Protein 1VRM (pdb70)

Radius of gyration: 19.12 Å; Cα contacts (8 Å, |Δi|>4): 656; chains: 1; bounding box: 41×58×49 Å

Organism: Thermotoga maritima (strain ATCC 43589 / DSM 3109 / JCM 10099 / NBRC 100826 / MSB8) (NCBI:txid243274)

Nearest PDB structures (foldseek):
  1vrm-assembly1_A  TM=1.003E+00  e=4.865E-61  Thermotoga maritima MSB8
  7esb-assembly1_A  TM=8.965E-01  e=9.942E-26  Listeria monocytogenes 10403S
  7f2u-assembly2_B  TM=9.070E-01  e=4.851E-25  Listeria monocytogenes 10403S
  5mgy-assembly3_G  TM=8.633E-01  e=1.753E-19  Stutzerimonas stutzeri ATCC 14405 = CCUG 16156
  5mgy-assembly5_C  TM=8.318E-01  e=5.042E-19  Stutzerimonas stutzeri ATCC 14405 = CCUG 16156

CATH classification: 3.10.520.10 (+1 more: 1.10.3980.10)

Foldseek 3Di:
DWDWDWDDALNFIKIFIKDDPQDPVVVLVVVLVVLSVLRQQQACDHPNHPLVVDLVDEPDFAFDDPVVQVLLVVQLVLCVVLVNLRFQQCVLLCVCCPVRHDPVNHDDDDQVVLVLCLQQGDSVQWDDDPPTGIGPSSTGGHCSLQSVQVSQQVSLVSSCVSPVQMWDWMDTQQKIFTNAADVNDFWDKHFCQQLPDRDGPAIFTDRGFIKDKDFQNRAWDDDPRDIFGDLARSVRSGHQAFFGMKMWTFRTSSLNSSVRSSLSVCNVPVVVSQVVVVCGTFMWTQTVVGDIDGHPVVVVRRDD

Structure (mmCIF, N/CA/C/O backbone):
data_1VRM
#
_entry.id   1VRM
#
_cell.length_a   57.742
_cell.length_b   76.946
_cell.length_c   86.587
_cell.angle_alpha   90.00
_cell.angle_beta   90.00
_cell.angle_gamma   90.00
#
_symmetry.space_group_name_H-M   'P 21 21 21'
#
loop_
_entity.id
_entity.type
_entity.pdbx_description
1 polymer 'hypothetical protein TM1553'
2 non-polymer 'UNKNOWN LIGAND'
3 non-polymer (4R)-2-METHYLPENTANE-2,4-DIOL
4 non-polymer (4S)-2-METHYL-2,4-PENTANEDIOL
5 water water
#
loop_
_atom_site.group_PDB
_atom_site.id
_atom_site.type_symbol
_atom_site.label_atom_id
_atom_site.label_alt_id
_atom_site.label_comp_id
_atom_site.label_asym_id
_atom_site.label_entity_id
_atom_site.label_seq_id
_atom_site.pdbx_PDB_ins_code
_atom_site.Cartn_x
_atom_site.Cartn_y
_atom_site.Cartn_z
_atom_site.occupancy
_atom_site.B_iso_or_equiv
_atom_site.auth_seq_id
_atom_site.auth_comp_id
_atom_site.auth_asym_id
_atom_site.auth_atom_id
_atom_site.pdbx_PDB_model_num
ATOM 1 N N . GLN A 1 17 ? 1.565 -1.920 -2.795 1.00 27.53 44 GLN A N 1
ATOM 2 C CA . GLN A 1 17 ? 0.406 -0.972 -2.833 1.00 29.48 44 GLN A CA 1
ATOM 3 C C . GLN A 1 17 ? 0.049 -0.225 -1.522 1.00 19.70 44 GLN A C 1
ATOM 4 O O . GLN A 1 17 ? 0.366 -0.609 -0.380 1.00 20.95 44 GLN A O 1
ATOM 10 N N . TYR A 1 18 ? -0.611 0.893 -1.744 1.00 13.82 45 TYR A N 1
ATOM 11 C CA . TYR A 1 18 ? -0.566 1.996 -0.819 1.00 8.65 45 TYR A CA 1
ATOM 12 C C . TYR A 1 18 ? -1.791 1.970 0.051 1.00 9.31 45 TYR A C 1
ATOM 13 O O . TYR A 1 18 ? -2.881 1.593 -0.423 1.00 10.97 45 TYR A O 1
ATOM 22 N N . TYR A 1 19 ? -1.570 2.200 1.337 1.00 5.38 46 TYR A N 1
ATOM 23 C CA . TYR A 1 19 ? -2.660 2.449 2.256 1.00 5.45 46 TYR A CA 1
ATOM 24 C C . TYR A 1 19 ? -2.827 3.937 2.431 1.00 7.41 46 TYR A C 1
ATOM 25 O O . TYR A 1 19 ? -1.828 4.667 2.571 1.00 7.00 46 TYR A O 1
ATOM 34 N N . GLU A 1 20 ? -4.080 4.377 2.518 1.00 5.64 47 GLU A N 1
ATOM 35 C CA . GLU A 1 20 ? -4.391 5.787 2.768 1.00 8.15 47 GLU A CA 1
ATOM 36 C C . GLU A 1 20 ? -5.205 5.985 4.053 1.00 6.76 47 GLU A C 1
ATOM 37 O O . GLU A 1 20 ? -6.149 5.234 4.329 1.00 6.61 47 GLU A O 1
ATOM 43 N N . LEU A 1 21 ? -4.777 6.941 4.873 1.00 6.90 48 LEU A N 1
ATOM 44 C CA . LEU A 1 21 ? -5.451 7.347 6.088 1.00 5.81 48 LEU A CA 1
ATOM 45 C C . LEU A 1 21 ? -5.719 8.856 5.943 1.00 8.94 48 LEU A C 1
ATOM 46 O O . LEU A 1 21 ? -4.752 9.624 5.760 1.00 8.53 48 LEU A O 1
ATOM 51 N N . ARG A 1 22 ? -6.991 9.272 5.999 1.00 7.90 49 ARG A N 1
ATOM 52 C CA . ARG A 1 22 ? -7.372 10.694 5.982 1.00 7.73 49 ARG A CA 1
ATOM 53 C C . ARG A 1 22 ? -8.008 11.083 7.268 1.00 10.86 49 ARG A C 1
ATOM 54 O O . ARG A 1 22 ? -8.802 10.328 7.799 1.00 12.02 49 ARG A O 1
ATOM 62 N N . ASP A 1 23 ? -7.702 12.279 7.766 1.00 8.95 50 ASP A N 1
ATOM 63 C CA . ASP A 1 23 ? -8.275 12.769 9.029 1.00 9.36 50 ASP A CA 1
ATOM 64 C C . ASP A 1 23 ? -8.081 14.301 9.036 1.00 9.05 50 ASP A C 1
ATOM 65 O O . ASP A 1 23 ? -7.772 14.899 7.989 1.00 7.19 50 ASP A O 1
ATOM 70 N N . PHE A 1 24 ? -8.282 14.893 10.216 1.00 8.66 51 PHE A N 1
ATOM 71 C CA . PHE A 1 24 ? -8.193 16.315 10.417 1.00 7.97 51 PHE A CA 1
ATOM 72 C C . PHE A 1 24 ? -7.158 16.524 11.527 1.00 8.11 51 PHE A C 1
ATOM 73 O O . PHE A 1 24 ? -7.235 15.921 12.621 1.00 9.77 51 PHE A O 1
ATOM 81 N N . ALA A 1 25 ? -6.183 17.380 11.228 1.00 8.33 52 ALA A N 1
ATOM 82 C CA . ALA A 1 25 ? -5.170 17.754 12.196 1.00 8.09 52 ALA A CA 1
ATOM 83 C C . ALA A 1 25 ? -4.559 19.031 11.660 1.00 6.75 52 ALA A C 1
ATOM 84 O O . ALA A 1 25 ? -4.728 19.330 10.479 1.00 7.06 52 ALA A O 1
ATOM 86 N N . LEU A 1 26 ? -3.757 19.698 12.479 1.00 7.84 53 LEU A N 1
ATOM 87 C CA . LEU A 1 26 ? -2.960 20.853 12.070 1.00 7.26 53 LEU A CA 1
ATOM 88 C C . LEU A 1 26 ? -3.852 21.950 11.482 1.00 7.53 53 LEU A C 1
ATOM 89 O O . LEU A 1 26 ? -3.457 22.707 10.588 1.00 9.67 53 LEU A O 1
ATOM 94 N N . GLY A 1 27 ? -5.081 22.017 12.003 1.00 9.57 54 GLY A N 1
ATOM 95 C CA . GLY A 1 27 ? -6.080 22.938 11.541 1.00 11.23 54 GLY A CA 1
ATOM 96 C C . GLY A 1 27 ? -6.596 22.759 10.123 1.00 11.92 54 GL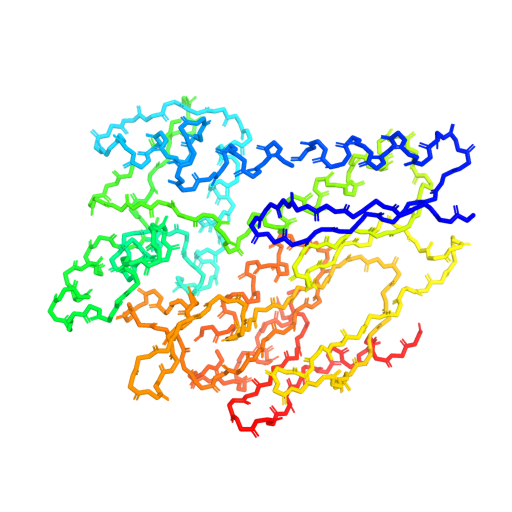Y A C 1
ATOM 97 O O . GLY A 1 27 ? -7.206 23.673 9.580 1.00 14.10 54 GLY A O 1
ATOM 98 N N . THR A 1 28 ? -6.419 21.572 9.564 1.00 7.82 55 THR A N 1
ATOM 99 C CA . THR A 1 28 ? -6.730 21.324 8.186 1.00 10.71 55 THR A CA 1
ATOM 100 C C . THR A 1 28 ? -7.076 19.846 8.021 1.00 11.31 55 THR A C 1
ATOM 101 O O . THR A 1 28 ? -7.329 19.137 9.011 1.00 11.13 55 THR A O 1
ATOM 105 N N . SER A 1 29 ? -7.160 19.409 6.773 1.00 8.32 56 SER A N 1
ATOM 106 C CA . SER A 1 29 ? -7.310 18.005 6.466 1.00 10.17 56 SER A CA 1
ATOM 107 C C . SER A 1 29 ? -5.913 17.459 6.170 1.00 8.37 56 SER A C 1
ATOM 108 O O . SER A 1 29 ? -5.064 18.173 5.618 1.00 10.09 56 SER A O 1
ATOM 111 N N . VAL A 1 30 ? -5.686 16.200 6.539 1.00 7.25 57 VAL A N 1
ATOM 112 C CA . VAL A 1 30 ? -4.427 15.501 6.320 1.00 8.15 57 VAL A CA 1
ATOM 113 C C . VAL A 1 30 ? -4.679 14.193 5.597 1.00 7.63 57 VAL A C 1
ATOM 114 O O . VAL A 1 30 ? -5.762 13.610 5.720 1.00 7.15 57 VAL A O 1
ATOM 118 N N . ARG A 1 31 ? -3.685 13.741 4.844 1.00 7.05 58 ARG A N 1
ATOM 119 C CA . ARG A 1 31 ? -3.749 12.511 4.087 1.00 5.41 58 ARG A CA 1
ATOM 120 C C . ARG A 1 31 ? -2.393 11.845 4.206 1.00 6.44 58 ARG A C 1
ATOM 121 O O . ARG A 1 31 ? -1.336 12.487 3.999 1.00 9.24 58 ARG A O 1
ATOM 129 N N . ILE A 1 32 ? -2.388 10.586 4.574 1.00 4.68 59 ILE A N 1
ATOM 130 C CA . ILE A 1 32 ? -1.158 9.873 4.796 1.00 3.34 59 ILE A CA 1
ATOM 131 C C . ILE A 1 32 ? -1.198 8.661 3.853 1.00 7.80 59 ILE A C 1
ATOM 132 O O . ILE A 1 32 ? -2.132 7.887 3.926 1.00 8.43 59 ILE A O 1
ATOM 137 N N . VAL A 1 33 ? -0.229 8.517 2.965 1.00 5.08 60 VAL A N 1
ATOM 138 C CA . VAL A 1 33 ? -0.265 7.470 1.934 1.00 4.89 60 VAL A CA 1
ATOM 139 C C . VAL A 1 33 ? 1.079 6.774 2.029 1.00 6.69 60 VAL A C 1
ATOM 140 O O . VAL A 1 33 ? 2.136 7.395 1.879 1.00 5.00 60 VAL A O 1
ATOM 144 N N . VAL A 1 34 ? 1.034 5.489 2.364 1.00 4.72 61 VAL A N 1
ATOM 145 C CA . VAL A 1 34 ? 2.237 4.753 2.744 1.00 4.52 61 VAL A CA 1
ATOM 146 C C . VAL A 1 34 ? 2.197 3.342 2.206 1.00 6.33 61 VAL A C 1
ATOM 147 O O . VAL A 1 34 ? 1.172 2.676 2.222 1.00 5.00 61 VAL A O 1
ATOM 154 N N . SER A 1 35 ? 3.373 2.897 1.751 1.00 5.68 62 SER A N 1
ATOM 155 C CA . SER A 1 35 ? 3.600 1.491 1.380 1.00 7.53 62 SER A CA 1
ATOM 156 C C . SER A 1 35 ? 4.823 0.978 2.110 1.00 8.58 62 SER A C 1
ATOM 157 O O . SER A 1 35 ? 5.824 1.660 2.183 1.00 7.19 62 SER A O 1
ATOM 160 N N . SER A 1 36 ? 4.731 -0.244 2.642 1.00 7.33 63 SER A N 1
ATOM 161 C CA . SER A 1 36 ? 5.859 -0.922 3.274 1.00 9.48 63 SER A CA 1
ATOM 162 C C . SER A 1 36 ? 5.637 -2.415 3.186 1.00 11.83 63 SER A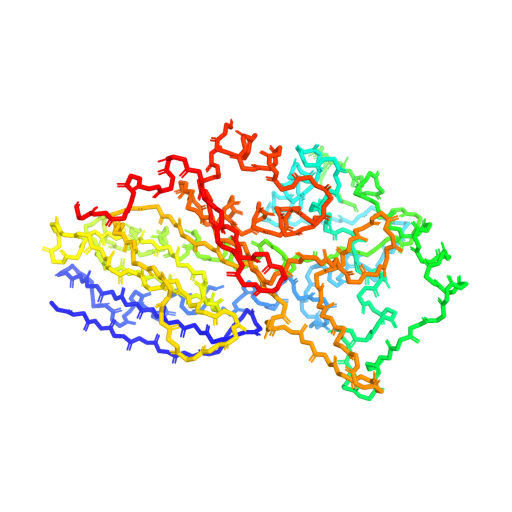 C 1
ATOM 163 O O . SER A 1 36 ? 4.521 -2.863 3.413 1.00 10.40 63 SER A O 1
ATOM 166 N N . GLN A 1 37 ? 6.701 -3.169 2.887 1.00 12.14 64 GLN A N 1
ATOM 167 C CA . GLN A 1 37 ? 6.671 -4.646 2.984 1.00 15.34 64 GLN A CA 1
ATOM 168 C C . GLN A 1 37 ? 7.231 -5.116 4.309 1.00 14.26 64 GLN A C 1
ATOM 169 O O . GLN A 1 37 ? 7.190 -6.314 4.597 1.00 18.48 64 GLN A O 1
ATOM 175 N N . LYS A 1 38 ? 7.741 -4.208 5.120 1.00 11.26 65 LYS A N 1
ATOM 176 C CA . LYS A 1 38 ? 8.366 -4.560 6.383 1.00 12.81 65 LYS A CA 1
ATOM 177 C C . LYS A 1 38 ? 7.437 -4.463 7.589 1.00 14.30 65 LYS A C 1
ATOM 178 O O . LYS A 1 38 ? 7.451 -5.331 8.479 1.00 12.75 65 LYS A O 1
ATOM 184 N N . ILE A 1 39 ? 6.665 -3.386 7.622 1.00 9.74 66 ILE A N 1
ATOM 185 C CA . ILE A 1 39 ? 5.754 -3.063 8.721 1.00 9.62 66 ILE A CA 1
ATOM 186 C C . ILE A 1 39 ? 4.393 -2.767 8.100 1.00 10.74 66 ILE A C 1
ATOM 187 O O . ILE A 1 39 ? 4.325 -2.126 7.075 1.00 10.78 66 ILE A O 1
ATOM 192 N N . ASN A 1 40 ? 3.309 -3.215 8.714 1.00 6.95 67 ASN A N 1
ATOM 193 C CA . ASN A 1 40 ? 1.998 -2.900 8.209 1.00 7.36 67 ASN A CA 1
ATOM 194 C C . ASN A 1 40 ? 1.874 -1.377 7.976 1.00 4.66 67 ASN A C 1
ATOM 195 O O . ASN A 1 40 ? 2.019 -0.580 8.900 1.00 6.04 67 ASN A O 1
ATOM 200 N N . PRO A 1 41 ? 1.560 -0.946 6.750 1.00 6.05 68 PRO A N 1
ATOM 201 C CA . PRO A 1 41 ? 1.393 0.485 6.537 1.00 5.91 68 PRO A CA 1
ATOM 202 C C . PRO A 1 41 ? 0.350 1.141 7.432 1.00 5.01 68 PRO A C 1
ATOM 203 O O . PRO A 1 41 ? 0.461 2.352 7.676 1.00 5.36 68 PRO A O 1
ATOM 210 N N . ARG A 1 42 ? -0.657 0.403 7.883 1.00 3.60 69 ARG A N 1
ATOM 211 C CA . ARG A 1 42 ? -1.662 1.004 8.791 1.00 3.00 69 ARG A CA 1
ATOM 212 C C . ARG A 1 42 ? -1.040 1.421 10.117 1.00 5.63 69 ARG A C 1
ATOM 213 O O . ARG A 1 42 ? -1.458 2.412 10.705 1.00 4.68 69 ARG A O 1
ATOM 221 N N . THR A 1 43 ? -0.046 0.673 10.567 1.00 3.15 70 THR A N 1
ATOM 222 C CA . THR A 1 43 ? 0.726 1.002 11.775 1.00 3.74 70 THR A CA 1
ATOM 223 C C . THR A 1 43 ? 1.555 2.288 11.562 1.00 4.77 70 THR A C 1
ATOM 224 O O . THR A 1 43 ? 1.528 3.206 12.370 1.00 6.58 70 THR A O 1
ATOM 228 N N . ILE A 1 44 ? 2.294 2.337 10.458 1.00 4.35 71 ILE A N 1
ATOM 229 C CA . ILE A 1 44 ? 3.061 3.552 10.140 1.00 6.89 71 ILE A CA 1
ATOM 230 C C . ILE A 1 44 ? 2.130 4.765 10.030 1.00 3.96 71 ILE A C 1
ATOM 231 O O . ILE A 1 44 ? 2.359 5.807 10.641 1.00 4.34 71 ILE A O 1
ATOM 236 N N . ALA A 1 45 ? 1.021 4.666 9.301 1.00 3.80 72 ALA A N 1
ATOM 237 C CA . ALA A 1 45 ? 0.079 5.764 9.185 1.00 3.30 72 ALA A CA 1
ATOM 238 C C . ALA A 1 45 ? -0.512 6.208 10.524 1.00 4.78 72 ALA A C 1
ATOM 239 O O . ALA A 1 45 ? -0.702 7.394 10.777 1.00 7.32 72 ALA A O 1
ATOM 241 N N . GLU A 1 46 ? -0.893 5.245 11.362 1.00 4.52 73 GLU A N 1
ATOM 242 C CA . GLU A 1 46 ? -1.437 5.563 12.692 1.00 5.71 73 GLU A CA 1
ATOM 243 C C . GLU A 1 46 ? -0.413 6.355 13.525 1.00 5.66 73 GLU A C 1
ATOM 244 O O . GLU A 1 46 ? -0.783 7.347 14.157 1.00 6.17 73 GLU A O 1
ATOM 250 N N . ALA A 1 47 ? 0.824 5.913 13.508 1.00 3.80 74 ALA A N 1
ATOM 251 C CA . ALA A 1 47 ? 1.933 6.604 14.214 1.00 3.46 74 ALA A CA 1
ATOM 252 C C . ALA A 1 47 ? 2.051 8.039 13.734 1.00 4.74 74 ALA A C 1
ATOM 253 O O . ALA A 1 47 ? 2.220 8.966 14.537 1.00 6.15 74 ALA A O 1
ATOM 255 N N . ILE A 1 48 ? 2.012 8.194 12.425 1.00 5.64 75 ILE A N 1
ATOM 256 C CA . ILE A 1 48 ? 2.128 9.521 11.812 1.00 4.78 75 ILE A CA 1
ATOM 257 C C . ILE A 1 48 ? 0.956 10.428 12.220 1.00 4.84 75 ILE A C 1
ATOM 258 O O . ILE A 1 48 ? 1.134 11.565 12.651 1.00 4.59 75 ILE A O 1
ATOM 263 N N . LEU A 1 49 ? -0.265 9.916 12.162 1.00 4.39 76 LEU A N 1
ATOM 264 C CA . LEU A 1 49 ? -1.423 10.698 12.557 1.00 4.70 76 LEU A CA 1
ATOM 265 C C . LEU A 1 49 ? -1.341 11.104 14.012 1.00 4.21 76 LEU A C 1
ATOM 266 O O . LEU A 1 49 ? -1.652 12.264 14.399 1.00 6.54 76 LEU A O 1
ATOM 271 N N . GLU A 1 50 ? -0.892 10.169 14.844 1.00 4.09 77 GLU A N 1
ATOM 272 C CA . GLU A 1 50 ? -0.750 10.514 16.286 1.00 6.14 77 GLU A CA 1
ATOM 273 C C . GLU A 1 50 ? 0.223 11.682 16.451 1.00 6.86 77 GLU A C 1
ATOM 274 O O . GLU A 1 50 ? -0.041 12.606 17.225 1.00 6.49 77 GLU A O 1
ATOM 280 N N . ASP A 1 51 ? 1.338 11.645 15.739 1.00 5.27 78 ASP A N 1
ATOM 281 C CA . ASP A 1 51 ? 2.321 12.761 15.857 1.00 5.40 78 ASP A CA 1
ATOM 282 C C . ASP A 1 51 ? 1.738 14.081 15.335 1.00 5.97 78 ASP A C 1
ATOM 283 O O . ASP A 1 51 ? 1.956 15.153 15.913 1.00 7.30 78 ASP A O 1
ATOM 296 N N . LYS A 1 53 ? -1.376 15.006 15.293 1.00 5.92 80 LYS A N 1
ATOM 297 C CA . LYS A 1 53 ? -2.301 15.485 16.318 1.00 6.11 80 LYS A CA 1
ATOM 298 C C . LYS A 1 53 ? -1.559 16.011 17.541 1.00 5.55 80 LYS A C 1
ATOM 299 O O . LYS A 1 53 ? -1.920 17.067 18.087 1.00 8.17 80 LYS A O 1
ATOM 307 N N . ARG A 1 54 ? -0.513 15.326 17.951 1.00 5.60 81 ARG A N 1
ATOM 308 C CA . ARG A 1 54 ? 0.296 15.757 19.079 1.00 7.43 81 ARG A CA 1
ATOM 309 C C . ARG A 1 54 ? 0.833 17.193 18.861 1.00 6.79 81 ARG A C 1
ATOM 310 O O . ARG A 1 54 ? 0.725 18.060 19.708 1.00 7.34 81 ARG A O 1
ATOM 318 N N . ILE A 1 55 ? 1.408 17.414 17.700 1.00 4.00 82 ILE A N 1
ATOM 319 C CA . ILE A 1 55 ? 1.967 18.719 17.299 1.00 5.70 82 ILE A CA 1
ATOM 320 C C . ILE A 1 55 ? 0.825 19.761 17.246 1.00 5.33 82 ILE A C 1
ATOM 321 O O . ILE A 1 55 ? 0.993 20.918 17.628 1.00 7.14 82 ILE A O 1
ATOM 326 N N . THR A 1 56 ? -0.350 19.349 16.760 1.00 4.26 83 THR A N 1
ATOM 327 C CA . THR A 1 56 ? -1.511 20.237 16.683 1.00 6.11 83 THR A CA 1
ATOM 328 C C . THR A 1 56 ? -1.813 20.879 18.046 1.00 7.47 83 THR A C 1
ATOM 329 O O . THR A 1 56 ? -2.049 22.090 18.129 1.00 9.79 83 THR A O 1
ATOM 333 N N . TYR A 1 57 ? -1.816 20.042 19.082 1.00 5.43 84 TYR A N 1
ATOM 334 C CA . TYR A 1 57 ? -2.191 20.519 20.417 1.00 8.59 84 TYR A CA 1
ATOM 335 C C . TYR A 1 57 ? -1.024 21.183 21.133 1.00 8.42 84 TYR A C 1
ATOM 336 O O . TYR A 1 57 ? -1.203 22.203 21.835 1.00 9.93 84 TYR A O 1
ATOM 345 N N . LYS A 1 58 ? 0.179 20.652 20.934 1.00 5.55 85 LYS A N 1
ATOM 346 C CA . LYS A 1 58 ? 1.334 21.157 21.650 1.00 5.25 85 LYS A CA 1
ATOM 347 C C . LYS A 1 58 ? 1.704 22.567 21.247 1.00 6.21 85 LYS A C 1
ATOM 348 O O . LYS A 1 58 ? 2.198 23.352 22.084 1.00 7.84 85 LYS A O 1
ATOM 354 N N . PHE A 1 59 ? 1.514 22.862 19.963 1.00 4.79 86 PHE A N 1
ATOM 355 C CA . PHE A 1 59 ? 1.911 24.160 19.414 1.00 4.53 86 PHE A CA 1
ATOM 356 C C . PHE A 1 59 ? 0.712 25.050 19.075 1.00 6.41 86 PHE A C 1
ATOM 357 O O . PHE A 1 59 ? 0.874 26.057 18.415 1.00 9.90 86 PHE A O 1
ATOM 365 N N . SER A 1 60 ? -0.467 24.720 19.587 1.00 8.99 87 SER A N 1
ATOM 366 C CA . SER A 1 60 ? -1.690 25.443 19.350 1.00 8.48 87 SER A CA 1
ATOM 367 C C . SER A 1 60 ? -1.682 26.830 19.973 1.00 7.50 87 SER A C 1
ATOM 368 O O . SER A 1 60 ? -1.081 27.044 21.027 1.00 8.96 87 SER A O 1
ATOM 371 N N . PHE A 1 61 ? -2.354 27.780 19.331 1.00 9.40 88 PHE A N 1
ATOM 372 C CA . PHE A 1 61 ? -2.468 29.107 19.935 1.00 8.10 88 PHE A CA 1
ATOM 373 C C . PHE A 1 61 ? -3.463 29.060 21.078 1.00 10.43 88 PHE A C 1
ATOM 374 O O . PHE A 1 61 ? -3.393 29.892 21.973 1.00 11.96 88 PHE A O 1
ATOM 382 N N . THR A 1 62 ? -4.402 28.089 21.044 1.00 8.76 89 THR A N 1
ATOM 383 C CA . THR A 1 62 ? -5.540 28.103 21.976 1.00 12.19 89 THR A CA 1
ATOM 384 C C . THR A 1 62 ? -5.691 26.930 22.927 1.00 12.35 89 THR A C 1
ATOM 385 O O . THR A 1 62 ? -6.304 27.076 23.994 1.00 12.22 89 THR A O 1
ATOM 389 N N . ASP A 1 63 ? -5.150 25.778 22.566 1.00 10.56 90 ASP A N 1
ATOM 390 C CA . ASP A 1 63 ? -5.368 24.572 23.382 1.00 8.60 90 ASP A CA 1
ATOM 391 C C . ASP A 1 63 ? -4.683 24.718 24.731 1.00 11.52 90 ASP A C 1
ATOM 392 O O . ASP A 1 63 ? -3.544 25.123 24.820 1.00 11.56 90 ASP A O 1
ATOM 397 N N . GLU A 1 64 ? -5.377 24.324 25.790 1.00 14.47 91 GLU A N 1
ATOM 398 C CA . GLU A 1 64 ? -4.821 24.469 27.135 1.00 18.46 91 GLU A CA 1
ATOM 399 C C . GLU A 1 64 ? -3.560 23.641 27.331 1.00 14.87 91 GLU A C 1
ATOM 400 O O . GLU A 1 64 ? -2.764 23.957 28.203 1.00 21.87 91 GLU A O 1
ATOM 406 N N . ARG A 1 65 ? -3.356 22.609 26.515 1.00 17.25 92 ARG A N 1
ATOM 407 C CA . ARG A 1 65 ? -2.168 21.748 26.617 1.00 19.10 92 ARG A CA 1
ATOM 408 C C . ARG A 1 65 ? -0.957 22.331 25.878 1.00 17.18 92 ARG A C 1
ATOM 409 O O . ARG A 1 65 ? 0.102 21.710 25.811 1.00 17.94 92 ARG A O 1
ATOM 417 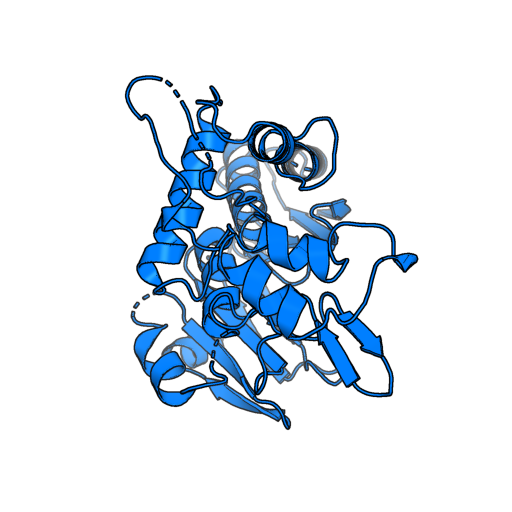N N . SER A 1 66 ? -1.135 23.467 25.240 1.00 11.28 93 SER A N 1
ATOM 418 C CA . SER A 1 66 ? -0.118 23.987 24.369 1.00 9.26 93 SER A CA 1
ATOM 419 C C . SER A 1 66 ? 1.038 24.674 25.115 1.00 8.03 93 SER A C 1
ATOM 420 O O . SER A 1 66 ? 0.835 25.502 25.996 1.00 7.98 93 SER A O 1
ATOM 423 N N . VAL A 1 67 ? 2.247 24.397 24.675 1.00 5.76 94 VAL A N 1
ATOM 424 C CA . VAL A 1 67 ? 3.446 25.093 25.208 1.00 6.19 94 VAL A CA 1
ATOM 425 C C . VAL A 1 67 ? 3.536 26.530 24.619 1.00 7.18 94 VAL A C 1
ATOM 426 O O . VAL A 1 67 ? 4.118 27.429 25.247 1.00 8.37 94 VAL A O 1
ATOM 433 N N . VAL A 1 68 ? 3.085 26.712 23.386 1.00 7.14 95 VAL A N 1
ATOM 434 C CA . VAL A 1 68 ? 2.978 28.043 22.802 1.00 6.00 95 VAL A CA 1
ATOM 435 C C . VAL A 1 68 ? 2.032 28.897 23.654 1.00 5.22 95 VAL A C 1
ATOM 436 O O . VAL A 1 68 ? 2.365 30.035 23.972 1.00 8.30 95 VAL A O 1
ATOM 440 N N . LYS A 1 69 ? 0.848 28.368 23.983 1.00 6.96 96 LYS A N 1
ATOM 441 C CA . LYS A 1 69 ? -0.102 29.095 24.817 1.00 8.28 96 LYS A CA 1
ATOM 442 C C . LYS A 1 69 ? 0.556 29.362 26.163 1.00 7.56 96 LYS A C 1
ATOM 443 O O . LYS A 1 69 ? 0.425 30.488 26.702 1.00 8.16 96 LYS A O 1
ATOM 449 N N . LYS A 1 70 ? 1.277 28.391 26.708 1.00 8.18 97 LYS A N 1
ATOM 450 C CA . LYS A 1 70 ? 1.978 28.611 27.998 1.00 9.90 97 LYS A CA 1
ATOM 451 C C . LYS A 1 70 ? 2.924 29.795 27.916 1.00 7.26 97 LYS A C 1
ATOM 452 O O . LYS A 1 70 ? 2.880 30.682 28.757 1.00 8.93 97 LYS A O 1
ATOM 458 N N . ILE A 1 71 ? 3.739 29.871 26.870 1.00 7.01 98 ILE A N 1
ATOM 459 C CA . ILE A 1 71 ? 4.635 30.998 26.725 1.00 5.13 98 ILE A CA 1
ATOM 460 C C . ILE A 1 71 ? 3.824 32.300 26.551 1.00 5.10 98 ILE A C 1
ATOM 461 O O . ILE A 1 71 ? 4.045 33.315 27.266 1.00 6.49 98 ILE A O 1
ATOM 466 N N . ASN A 1 72 ? 2.828 32.276 25.670 1.00 5.15 99 ASN A N 1
ATOM 467 C CA . ASN A 1 72 ? 1.989 33.475 25.386 1.00 4.97 99 ASN A CA 1
ATOM 468 C C . ASN A 1 72 ? 1.262 34.019 26.598 1.00 6.19 99 ASN A C 1
ATOM 469 O O . ASN A 1 72 ? 0.983 35.234 26.686 1.00 7.45 99 ASN A O 1
ATOM 474 N N . ASP A 1 73 ? 0.882 33.091 27.474 1.00 4.20 100 ASP A N 1
ATOM 475 C CA . ASP A 1 73 ? 0.136 33.428 28.675 1.00 6.20 100 ASP A CA 1
ATOM 476 C C . ASP A 1 73 ? 1.063 33.778 29.861 1.00 7.03 100 ASP A C 1
ATOM 477 O O . ASP A 1 73 ? 0.568 34.054 30.955 1.00 9.09 100 ASP A O 1
ATOM 482 N N . HIS A 1 74 ? 2.383 33.746 29.620 1.00 4.88 101 HIS A N 1
ATOM 483 C CA . HIS A 1 74 ? 3.353 34.085 30.629 1.00 7.24 101 HIS A CA 1
ATOM 484 C C . HIS A 1 74 ? 4.331 35.150 30.087 1.00 5.89 101 HIS A C 1
ATOM 485 O O . HIS A 1 74 ? 5.533 34.868 29.955 1.00 6.64 101 HIS A O 1
ATOM 492 N N . PRO A 1 75 ? 3.855 36.396 29.817 1.00 6.92 102 PRO A N 1
ATOM 493 C CA . PRO A 1 75 ? 4.736 37.460 29.333 1.00 6.67 102 PRO A CA 1
ATOM 494 C C . PRO A 1 75 ? 5.685 37.899 30.436 1.00 7.67 102 PRO A C 1
ATOM 495 O O . PRO A 1 75 ? 5.405 37.695 31.641 1.00 5.02 102 PRO A O 1
ATOM 499 N N . ASN A 1 76 ? 6.813 38.469 30.057 1.00 7.23 103 ASN A N 1
ATOM 500 C CA . ASN A 1 76 ? 7.746 39.066 31.015 1.00 6.98 103 ASN A CA 1
ATOM 501 C C . ASN A 1 76 ? 8.128 38.058 32.093 1.00 7.49 103 ASN A C 1
ATOM 502 O O . ASN A 1 76 ? 8.160 38.362 33.306 1.00 7.19 103 ASN A O 1
ATOM 507 N N . GLU A 1 77 ? 8.447 36.845 31.622 1.00 6.71 104 GLU A N 1
ATOM 508 C CA . GLU A 1 77 ? 8.864 35.747 32.494 1.00 6.30 104 GLU A CA 1
ATOM 509 C C . GLU A 1 77 ? 9.725 34.809 31.668 1.00 7.79 104 GLU A C 1
ATOM 510 O O . GLU A 1 77 ? 9.453 34.578 30.492 1.00 8.12 104 GLU A O 1
ATOM 516 N N . TRP A 1 78 ? 10.808 34.324 32.269 1.00 6.80 105 TRP A N 1
ATOM 517 C CA . TRP A 1 78 ? 11.646 33.319 31.594 1.00 6.28 105 TRP A CA 1
ATOM 518 C C . TRP A 1 78 ? 11.000 31.960 31.774 1.00 7.35 105 TRP A C 1
ATOM 519 O O . TRP A 1 78 ? 10.880 31.437 32.902 1.00 10.00 105 TRP A O 1
ATOM 530 N N . VAL A 1 79 ? 10.523 31.415 30.664 1.00 7.23 106 VAL A N 1
ATOM 531 C CA . VAL A 1 79 ? 9.734 30.195 30.685 1.00 6.90 106 VAL A CA 1
ATOM 532 C C . VAL A 1 79 ? 10.561 28.981 30.240 1.00 8.19 106 VAL A C 1
ATOM 533 O O . VAL A 1 79 ? 11.083 28.963 29.143 1.00 6.77 106 VAL A O 1
ATOM 537 N N . GLU A 1 80 ? 10.672 27.987 31.119 1.00 9.64 107 GLU A N 1
ATOM 538 C CA . GLU A 1 80 ? 11.382 26.754 30.789 1.00 9.73 107 GLU A CA 1
ATOM 539 C C . GLU A 1 80 ? 10.558 25.965 29.801 1.00 8.82 107 GLU A C 1
ATOM 540 O O . GLU A 1 80 ? 9.341 25.790 29.952 1.00 11.40 107 GLU A O 1
ATOM 546 N N . VAL A 1 81 ? 11.231 25.540 28.747 1.00 8.74 108 VAL A N 1
ATOM 547 C CA . VAL A 1 81 ? 10.604 24.684 27.747 1.00 9.93 108 VAL A CA 1
ATOM 548 C C . VAL A 1 81 ? 11.476 23.475 27.411 1.00 10.63 108 VAL A C 1
ATOM 549 O O . VAL A 1 81 ? 12.680 23.424 27.721 1.00 11.06 108 VAL A O 1
ATOM 553 N N . ASP A 1 82 ? 10.845 22.507 26.762 1.00 9.63 109 ASP A N 1
ATOM 554 C CA . ASP A 1 82 ? 11.490 21.297 26.309 1.00 10.04 109 ASP A CA 1
ATOM 555 C C . ASP A 1 82 ? 12.289 21.566 25.015 1.00 8.27 109 ASP A C 1
ATOM 556 O O . ASP A 1 82 ? 12.092 22.578 24.330 1.00 9.16 109 ASP A O 1
ATOM 561 N N . GLU A 1 83 ? 13.164 20.623 24.646 1.00 9.45 110 GLU A N 1
ATOM 562 C CA . GLU A 1 83 ? 14.061 20.763 23.504 1.00 9.08 110 GLU A CA 1
ATOM 563 C C . GLU A 1 83 ? 13.326 20.893 22.201 1.00 9.69 110 GLU A C 1
ATOM 564 O O . GLU A 1 83 ? 13.728 21.652 21.348 1.00 9.03 110 GLU A O 1
ATOM 567 N N . GLU A 1 84 ? 12.253 20.138 22.031 1.00 7.89 111 GLU A N 1
ATOM 568 C CA . GLU A 1 84 ? 11.480 20.228 20.780 1.00 7.58 111 GLU A CA 1
ATOM 569 C C . GLU A 1 84 ? 10.943 21.646 20.566 1.00 7.17 111 GLU A C 1
ATOM 570 O O . GLU A 1 84 ? 11.052 22.257 19.485 1.00 8.65 111 GLU A O 1
ATOM 576 N N . THR A 1 85 ? 10.313 22.135 21.599 1.00 7.18 112 THR A N 1
ATOM 577 C CA . THR A 1 85 ? 9.719 23.453 21.540 1.00 5.93 112 THR A CA 1
ATOM 578 C C . THR A 1 85 ? 10.819 24.508 21.293 1.00 5.58 112 THR A C 1
ATOM 579 O O . THR A 1 85 ? 10.680 25.423 20.450 1.00 7.85 112 THR A O 1
ATOM 583 N N . TYR A 1 86 ? 11.899 24.380 22.045 1.00 6.27 113 TYR A N 1
ATOM 584 C CA . TYR A 1 86 ? 13.000 25.343 21.930 1.00 8.27 113 TYR A CA 1
ATOM 585 C C . TYR A 1 86 ? 13.541 25.407 20.505 1.00 7.31 113 TYR A C 1
ATOM 586 O O . TYR A 1 86 ? 13.683 26.490 19.899 1.00 7.76 113 TYR A O 1
ATOM 595 N N . SER A 1 87 ? 13.767 24.229 19.936 1.00 8.46 114 SER A N 1
ATOM 596 C CA . SER A 1 87 ? 14.344 24.136 18.615 1.00 7.83 114 SER A CA 1
ATOM 597 C C . SER A 1 87 ? 13.366 24.683 17.556 1.00 5.89 114 SER A C 1
ATOM 598 O O . SER A 1 87 ? 13.764 25.398 16.635 1.00 8.41 114 SER A O 1
ATOM 605 N N . LEU A 1 88 ? 12.078 24.402 17.698 1.00 5.81 115 LEU A N 1
ATOM 606 C CA . LEU A 1 88 ? 11.114 24.916 16.707 1.00 7.30 115 LEU A CA 1
ATOM 607 C C . LEU A 1 88 ? 10.964 26.430 16.751 1.00 7.17 115 LEU A C 1
ATOM 608 O O . LEU A 1 88 ? 10.932 27.099 15.734 1.00 6.86 115 LEU A O 1
ATOM 613 N N . ILE A 1 89 ? 10.860 26.961 17.949 1.00 5.75 116 ILE A N 1
ATOM 614 C CA . ILE A 1 89 ? 10.802 28.424 18.076 1.00 7.30 116 ILE A CA 1
ATOM 615 C C . ILE A 1 89 ? 12.062 29.085 17.548 1.00 8.16 116 ILE A C 1
ATOM 616 O O . ILE A 1 89 ? 11.973 30.039 16.769 1.00 7.39 116 ILE A O 1
ATOM 621 N N . LYS A 1 90 ? 13.228 28.534 17.888 1.00 7.39 117 LYS A N 1
ATOM 622 C CA . LYS A 1 90 ? 14.508 29.050 17.325 1.00 10.23 117 LYS A CA 1
ATOM 623 C C . LYS A 1 90 ? 14.495 29.029 15.805 1.00 8.73 117 LYS A C 1
ATOM 624 O O . LYS A 1 90 ? 14.877 30.003 15.152 1.00 9.53 117 LYS A O 1
ATOM 635 N N . ALA A 1 91 ? 14.025 27.924 15.240 1.00 8.28 118 ALA A N 1
ATOM 636 C CA . ALA A 1 91 ? 13.961 27.801 13.781 1.00 9.22 118 ALA A CA 1
ATOM 637 C C . ALA A 1 91 ? 13.015 28.836 13.161 1.00 7.43 118 ALA A C 1
ATOM 638 O O . ALA A 1 91 ? 13.317 29.450 12.158 1.00 8.91 118 ALA A O 1
ATOM 640 N N . ALA A 1 92 ? 11.864 29.046 13.791 1.00 6.43 119 ALA A N 1
ATOM 641 C CA . ALA A 1 92 ? 10.903 29.999 13.284 1.00 7.16 119 ALA A CA 1
ATOM 642 C C . ALA A 1 92 ? 11.505 31.400 13.331 1.00 8.42 119 ALA A C 1
ATOM 643 O O . ALA A 1 92 ? 11.391 32.182 12.396 1.00 7.90 119 ALA A O 1
ATOM 645 N N . CYS A 1 93 ? 12.166 31.712 14.432 1.00 7.47 120 CYS A N 1
ATOM 646 C CA . CYS A 1 93 ? 12.849 33.013 14.506 1.00 10.28 120 CYS A CA 1
ATOM 647 C C . CYS A 1 93 ? 14.000 33.107 13.480 1.00 9.96 120 CYS A C 1
ATOM 648 O O . CYS A 1 93 ? 14.205 34.161 12.919 1.00 10.86 120 CYS A O 1
ATOM 651 N N . ALA A 1 94 ? 14.682 32.005 13.184 1.00 9.28 121 ALA A N 1
ATOM 652 C CA . ALA A 1 94 ? 15.735 32.023 12.165 1.00 9.63 121 ALA A CA 1
ATOM 653 C C . ALA A 1 94 ? 15.168 32.266 10.766 1.00 10.45 121 ALA A C 1
ATOM 654 O O . ALA A 1 94 ? 15.781 32.999 9.971 1.00 10.23 121 ALA A O 1
ATOM 656 N N . PHE A 1 95 ? 13.978 31.750 10.485 1.00 6.60 122 PHE A N 1
ATOM 657 C CA . PHE A 1 95 ? 13.313 32.114 9.215 1.00 8.35 122 PHE A CA 1
ATOM 658 C C . PHE A 1 95 ? 12.879 33.570 9.162 1.00 8.60 122 PHE A C 1
ATOM 659 O O . PHE A 1 95 ? 12.869 34.174 8.105 1.00 9.02 122 PHE A O 1
ATOM 667 N N . ALA A 1 96 ? 12.440 34.114 10.296 1.00 7.50 123 ALA A N 1
ATOM 668 C CA . ALA A 1 96 ? 12.066 35.517 10.372 1.00 6.17 123 ALA A CA 1
ATOM 669 C C . ALA A 1 96 ? 13.296 36.395 10.064 1.00 8.04 123 ALA A C 1
ATOM 670 O O . ALA A 1 96 ? 13.223 37.313 9.254 1.00 10.14 123 ALA A O 1
ATOM 672 N N . GLU A 1 97 ? 14.448 36.023 10.626 1.00 8.47 124 GLU A N 1
ATOM 673 C CA . GLU A 1 97 ? 15.668 36.766 10.341 1.00 12.36 124 GLU A CA 1
ATOM 674 C C . GLU A 1 97 ? 16.062 36.648 8.860 1.00 11.70 124 GLU A C 1
ATOM 675 O O . GLU A 1 97 ? 16.422 37.637 8.215 1.00 13.67 124 GLU A O 1
ATOM 681 N N . LEU A 1 98 ? 15.955 35.453 8.307 1.00 10.34 125 LEU A N 1
ATOM 682 C CA . LEU A 1 98 ? 16.335 35.221 6.931 1.00 12.32 125 LEU A CA 1
ATOM 683 C C . LEU A 1 98 ? 15.490 36.046 5.975 1.00 15.36 125 LEU A C 1
ATOM 684 O O . LEU A 1 98 ? 15.958 36.470 4.906 1.00 17.19 125 LEU A O 1
ATOM 689 N N . THR A 1 99 ? 14.212 36.241 6.323 1.00 12.31 126 THR A N 1
ATOM 690 C CA . THR A 1 99 ? 13.274 36.945 5.444 1.00 11.78 126 THR A CA 1
ATOM 691 C C . THR A 1 99 ? 12.977 38.412 5.859 1.00 10.93 126 THR A C 1
ATOM 692 O O . THR A 1 99 ? 11.987 39.005 5.405 1.00 12.66 126 THR A O 1
ATOM 696 N N . ASP A 1 100 ? 13.794 38.973 6.762 1.00 11.47 127 ASP A N 1
ATOM 697 C CA . ASP A 1 100 ? 13.608 40.295 7.298 1.00 16.69 127 ASP A CA 1
ATOM 698 C C . ASP A 1 100 ? 12.219 40.510 7.811 1.00 14.65 127 ASP A C 1
ATOM 699 O O . ASP A 1 100 ? 11.605 41.560 7.600 1.00 18.10 127 ASP A O 1
ATOM 704 N N . GLY A 1 101 ? 11.699 39.496 8.490 1.00 10.98 128 GLY A N 1
ATOM 705 C CA . GLY A 1 101 ? 10.388 39.582 9.114 1.00 10.82 128 GLY A CA 1
ATOM 706 C C . GLY A 1 101 ? 9.193 39.381 8.225 1.00 11.49 128 GLY A C 1
ATOM 707 O O . GLY A 1 101 ? 8.065 39.545 8.689 1.00 12.93 128 GLY A O 1
ATOM 708 N N . ALA A 1 102 ? 9.406 39.059 6.953 1.00 9.05 129 ALA A N 1
ATOM 709 C CA . ALA A 1 102 ? 8.258 38.745 6.073 1.00 9.90 129 ALA A CA 1
ATOM 710 C C . ALA A 1 102 ? 7.487 37.506 6.554 1.00 8.26 129 ALA A C 1
ATOM 711 O O . ALA A 1 102 ? 6.238 37.503 6.603 1.00 9.98 129 ALA A O 1
ATOM 713 N N . PHE A 1 103 ? 8.222 36.460 6.914 1.00 9.48 130 PHE A N 1
ATOM 714 C CA . PHE A 1 103 ? 7.702 35.415 7.812 1.00 7.60 130 PHE A CA 1
ATOM 715 C C . PHE A 1 103 ? 8.050 35.886 9.219 1.00 7.74 130 PHE A C 1
ATOM 716 O O . PHE A 1 103 ? 9.211 36.218 9.485 1.00 8.02 130 PHE A O 1
ATOM 724 N N . ASP A 1 104 ? 7.069 35.934 10.111 1.00 7.04 131 ASP A N 1
ATOM 725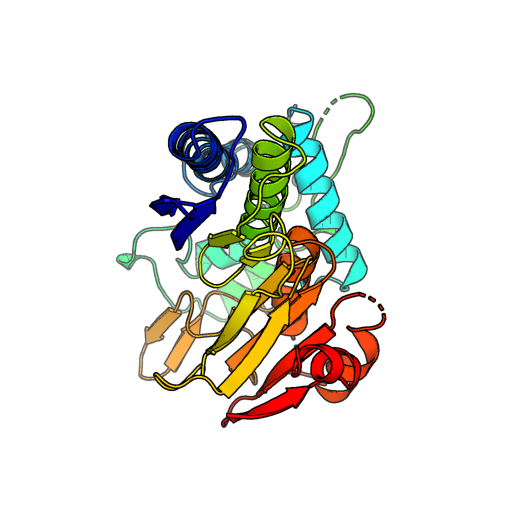 C CA . ASP A 1 104 ? 7.351 36.288 11.484 1.00 6.85 131 ASP A CA 1
ATOM 726 C C . ASP A 1 104 ? 6.389 35.546 12.395 1.00 6.24 131 ASP A C 1
ATOM 727 O O . ASP A 1 104 ? 5.195 35.785 12.299 1.00 8.36 131 ASP A O 1
ATOM 732 N N . PRO A 1 105 ? 6.917 34.687 13.286 1.00 6.46 132 PRO A N 1
ATOM 733 C CA . PRO A 1 105 ? 6.060 33.906 14.159 1.00 7.98 132 PRO A CA 1
ATOM 734 C C . PRO A 1 105 ? 5.473 34.745 15.296 1.00 7.66 132 PRO A C 1
ATOM 735 O O . PRO A 1 105 ? 4.763 34.210 16.113 1.00 15.54 132 PRO A O 1
ATOM 739 N N . THR A 1 106 ? 5.741 36.038 15.360 1.00 5.58 133 THR A N 1
ATOM 740 C CA . THR A 1 106 ? 5.110 36.875 16.370 1.00 4.60 133 THR A CA 1
ATOM 741 C C . THR A 1 106 ? 3.926 37.713 15.860 1.00 6.80 133 THR A C 1
ATOM 742 O O . THR A 1 106 ? 3.603 38.752 16.401 1.00 9.66 133 THR A O 1
ATOM 746 N N . VAL A 1 107 ? 3.275 37.220 14.819 1.00 7.84 134 VAL A N 1
ATOM 747 C CA . VAL A 1 107 ? 1.983 37.781 14.393 1.00 6.05 134 VAL A CA 1
ATOM 748 C C . VAL A 1 107 ? 0.824 37.415 15.340 1.00 7.51 134 VAL A C 1
ATOM 749 O O . VAL A 1 107 ? -0.318 37.754 15.048 1.00 8.00 134 VAL A O 1
ATOM 753 N N . GLY A 1 108 ? 1.079 36.774 16.491 1.00 6.47 135 GLY A N 1
ATOM 754 C CA . GLY A 1 108 ? 0.023 36.336 17.350 1.00 5.09 135 GLY A CA 1
ATOM 755 C C . GLY A 1 108 ? -0.909 37.446 17.813 1.00 5.20 135 GLY A C 1
ATOM 756 O O . GLY A 1 108 ? -2.118 37.290 17.799 1.00 7.41 135 GLY A O 1
ATOM 757 N N . ARG A 1 109 ? -0.360 38.588 18.287 1.00 5.45 136 ARG A N 1
ATOM 758 C CA . ARG A 1 109 ? -1.222 39.662 18.748 1.00 5.54 136 ARG A CA 1
ATOM 759 C C . ARG A 1 109 ? -2.135 40.185 17.624 1.00 4.62 136 ARG A C 1
ATOM 760 O O . ARG A 1 109 ? -3.285 40.544 17.868 1.00 7.07 136 ARG A O 1
ATOM 768 N N . LEU A 1 110 ? -1.596 40.277 16.411 1.00 5.82 137 LEU A N 1
ATOM 769 C CA . LEU A 1 110 ? -2.400 40.729 15.284 1.00 5.49 137 LEU A CA 1
ATOM 770 C C . LEU A 1 110 ? -3.477 39.692 14.903 1.00 6.24 137 LEU A C 1
ATOM 771 O O . LEU A 1 110 ? -4.630 40.065 14.663 1.00 7.34 137 LEU A O 1
ATOM 776 N N . LEU A 1 111 ? -3.113 38.421 14.883 1.00 6.25 138 LEU A N 1
ATOM 777 C CA . LEU A 1 111 ? -4.105 37.348 14.547 1.00 5.73 138 LEU A CA 1
ATOM 778 C C . LEU A 1 111 ? -5.237 37.402 15.569 1.00 8.64 138 LEU A C 1
ATOM 779 O O . LEU A 1 111 ? -6.398 37.293 15.237 1.00 8.94 138 LEU A O 1
ATOM 784 N N . GLU A 1 112 ? -4.888 37.640 16.823 1.00 9.18 139 GLU A N 1
ATOM 785 C CA . GLU A 1 112 ? -5.882 37.669 17.896 1.00 10.52 139 GLU A CA 1
ATOM 786 C C . GLU A 1 112 ? -6.840 38.884 17.699 1.00 11.15 139 GLU A C 1
ATOM 787 O O . GLU A 1 112 ? -8.074 38.809 17.796 1.00 10.02 139 GLU A O 1
ATOM 793 N N . LEU A 1 113 ? -6.266 40.010 17.297 1.00 9.33 140 LEU A N 1
ATOM 794 C CA . LEU A 1 113 ? -7.021 41.210 17.063 1.00 12.33 140 LEU A CA 1
ATOM 795 C C . LEU A 1 113 ? -8.007 41.060 15.928 1.00 9.96 140 LEU A C 1
ATOM 796 O O . LEU A 1 113 ? -9.145 41.467 16.027 1.00 12.67 140 LEU A O 1
ATOM 801 N N . TRP A 1 114 ? -7.551 40.450 14.838 1.00 8.01 141 TRP A N 1
ATOM 802 C CA . TRP A 1 114 ? -8.395 40.204 13.666 1.00 7.91 141 TRP A CA 1
ATOM 803 C C . TRP A 1 114 ? -9.432 39.085 13.891 1.00 11.50 141 TRP A C 1
ATOM 804 O O . TRP A 1 114 ? -10.373 38.923 13.116 1.00 10.90 141 TRP A O 1
ATOM 815 N N . GLY A 1 115 ? -9.238 38.283 14.922 1.00 9.60 142 GLY A N 1
ATOM 816 C CA . GLY A 1 115 ? -10.163 37.190 15.246 1.00 10.89 142 GLY A CA 1
ATOM 817 C C . GLY A 1 115 ? -9.804 35.818 14.697 1.00 13.99 142 GLY A C 1
ATOM 818 O O . GLY A 1 115 ? -10.578 34.849 14.839 1.00 17.25 142 GLY A O 1
ATOM 819 N N . PHE A 1 116 ? -8.647 35.698 14.072 1.00 10.93 143 PHE A N 1
ATOM 820 C CA . PHE A 1 116 ? -8.226 34.430 13.452 1.00 12.86 143 PHE A CA 1
ATOM 821 C C . PHE A 1 116 ? -7.989 33.319 14.482 1.00 18.58 143 PHE A C 1
ATOM 822 O O . PHE A 1 116 ? -8.096 32.161 14.153 1.00 22.03 143 PHE A O 1
ATOM 830 N N . THR A 1 117 ? -7.763 33.690 15.729 1.00 23.08 144 THR A N 1
ATOM 831 C CA . THR A 1 117 ? -7.493 32.734 16.798 1.00 25.04 144 THR A CA 1
ATOM 832 C C . THR A 1 117 ? -8.725 32.332 17.614 1.00 28.37 144 THR A C 1
ATOM 833 O O . THR A 1 117 ? -8.674 31.321 18.312 1.00 34.80 144 THR A O 1
ATOM 837 N N . GLY A 1 118 ? -9.813 33.107 17.551 1.00 28.57 145 GLY A N 1
ATOM 838 C CA . GLY A 1 118 ? -10.997 32.895 18.407 1.00 27.83 145 GLY A CA 1
ATOM 839 C C . GLY A 1 118 ? -12.252 32.339 17.724 1.00 29.30 145 GLY A C 1
ATOM 840 O O . GLY A 1 118 ? -12.172 31.650 16.717 1.00 29.91 145 GLY A O 1
ATOM 841 N N . ASN A 1 119 ? -13.410 32.647 18.296 1.00 30.18 146 ASN A N 1
ATOM 842 C CA . ASN A 1 119 ? -14.702 32.263 17.701 1.00 30.72 146 ASN A CA 1
ATOM 843 C C . ASN A 1 119 ? -14.981 33.082 16.451 1.00 28.18 146 ASN A C 1
ATOM 844 O O . ASN A 1 119 ? -14.493 34.214 16.315 1.00 23.77 146 ASN A O 1
ATOM 849 N N . TYR A 1 120 ? -15.804 32.535 15.556 1.00 24.91 147 TYR A N 1
ATOM 850 C CA . TYR A 1 120 ? -16.099 33.222 14.298 1.00 24.57 147 TYR A CA 1
ATOM 851 C C . TYR A 1 120 ? -16.688 34.582 14.547 1.00 23.10 147 TYR A C 1
ATOM 852 O O . TYR A 1 120 ? -16.503 35.499 13.748 1.00 19.95 147 TYR A O 1
ATOM 861 N N . GLU A 1 121 ? -17.439 34.714 15.642 1.00 23.09 148 GLU A N 1
ATOM 862 C CA . GLU A 1 121 ? -18.059 35.977 15.952 1.00 25.31 148 GLU A CA 1
ATOM 863 C C . GLU A 1 121 ? -16.980 37.034 16.218 1.00 25.91 148 GLU A C 1
ATOM 864 O O . GLU A 1 121 ? -17.245 38.225 16.027 1.00 32.95 148 GLU A O 1
ATOM 867 N N . ASN A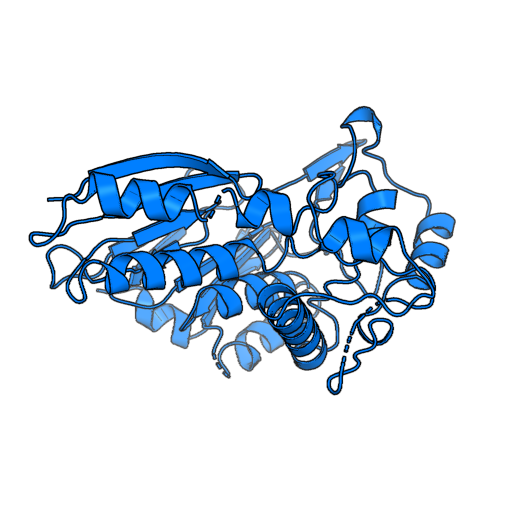 1 122 ? -15.761 36.606 16.588 1.00 25.49 149 ASN A N 1
ATOM 868 C CA . ASN A 1 122 ? -14.655 37.565 16.788 1.00 25.43 149 ASN A CA 1
ATOM 869 C C . ASN A 1 122 ? -13.990 38.040 15.493 1.00 20.59 149 ASN A C 1
ATOM 870 O O . ASN A 1 122 ? -13.236 39.014 15.511 1.00 17.75 149 ASN A O 1
ATOM 875 N N . LEU A 1 123 ? -14.254 37.383 14.370 1.00 14.27 150 LEU A N 1
ATOM 876 C CA . LEU A 1 123 ? -13.637 37.828 13.124 1.00 10.88 150 LEU A CA 1
ATOM 877 C C . LEU A 1 123 ? -14.129 39.242 12.811 1.00 14.06 150 LEU A C 1
ATOM 878 O O . LEU A 1 123 ? -15.328 39.503 12.767 1.00 15.37 150 LEU A O 1
ATOM 883 N N . ARG A 1 124 ? -13.196 40.165 12.611 1.00 10.64 151 ARG A N 1
ATOM 884 C CA . ARG A 1 124 ? -13.537 41.558 12.383 1.00 11.01 151 ARG A CA 1
ATOM 885 C C . ARG A 1 124 ? -12.386 42.288 11.744 1.00 10.94 151 ARG A C 1
ATOM 886 O O . ARG A 1 124 ? -11.267 41.819 11.799 1.00 10.25 151 ARG A O 1
ATOM 894 N N . VAL A 1 125 ? -12.682 43.445 11.159 1.00 11.90 152 VAL A N 1
ATOM 895 C CA . VAL A 1 125 ? -11.680 44.352 10.649 1.00 11.14 152 VAL A CA 1
ATOM 896 C C . VAL A 1 125 ? -11.362 45.363 11.748 1.00 12.88 152 VAL A C 1
ATOM 897 O O . VAL A 1 125 ? -12.201 46.215 12.060 1.00 9.33 152 VAL A O 1
ATOM 901 N N . PRO A 1 126 ? -10.183 45.256 12.364 1.00 10.45 153 PRO A N 1
ATOM 902 C CA . PRO A 1 126 ? -9.824 46.196 13.411 1.00 11.12 153 PRO A CA 1
ATOM 903 C C . PRO A 1 126 ? -9.594 47.569 12.816 1.00 10.64 153 PRO A C 1
ATOM 904 O O . PRO A 1 126 ? -9.296 47.687 11.640 1.00 11.04 153 PRO A O 1
ATOM 908 N N . SER A 1 127 ? -9.730 48.625 13.622 1.00 11.56 154 SER A N 1
ATOM 909 C CA . SER A 1 127 ? -9.387 49.936 13.104 1.00 11.59 154 SER A CA 1
ATOM 910 C C . SER A 1 127 ? -7.906 50.153 12.849 1.00 12.75 154 SER A C 1
ATOM 911 O O . SER A 1 127 ? -7.049 49.439 13.409 1.00 10.76 154 SER A O 1
ATOM 914 N N . ARG A 1 128 ? -7.584 51.156 12.039 1.00 14.30 155 ARG A N 1
ATOM 915 C CA . ARG A 1 128 ? -6.203 51.530 11.793 1.00 16.20 155 ARG A CA 1
ATOM 916 C C . ARG A 1 128 ? -5.452 51.795 13.099 1.00 15.74 155 ARG A C 1
ATOM 917 O O . ARG A 1 128 ? -4.300 51.383 13.303 1.00 11.69 155 ARG A O 1
ATOM 922 N N . GLU A 1 129 ? -6.102 52.541 13.977 1.00 13.34 156 GLU A N 1
ATOM 923 C CA . GLU A 1 129 ? -5.503 52.844 15.264 1.00 14.78 156 GLU A CA 1
ATOM 924 C C . GLU A 1 129 ? -5.187 51.563 16.076 1.00 10.23 156 GLU A C 1
ATOM 925 O O . GLU A 1 129 ? -4.106 51.459 16.673 1.00 13.17 156 GLU A O 1
ATOM 931 N N . GLU A 1 130 ? -6.082 50.586 16.057 1.00 9.09 157 GLU A N 1
ATOM 932 C CA . GLU A 1 130 ? -5.875 49.320 16.784 1.00 8.46 157 GLU A CA 1
ATOM 933 C C . GLU A 1 130 ? -4.702 48.547 16.193 1.00 8.69 157 GLU A C 1
ATOM 934 O O . GLU A 1 130 ? -3.902 47.988 16.894 1.00 8.75 157 GLU A O 1
ATOM 940 N N . ILE A 1 131 ? -4.613 48.555 14.871 1.00 9.51 158 ILE A N 1
ATOM 941 C CA . ILE A 1 131 ? -3.567 47.814 14.177 1.00 9.88 158 ILE A CA 1
ATOM 942 C C . ILE A 1 131 ? -2.214 48.464 14.434 1.00 10.65 158 ILE A C 1
ATOM 943 O O . ILE A 1 131 ? -1.218 47.773 14.671 1.00 9.83 158 ILE A O 1
ATOM 948 N N . GLU A 1 132 ? -2.164 49.797 14.386 1.00 8.02 159 GLU A N 1
ATOM 949 C CA . GLU A 1 132 ? -0.919 50.512 14.669 1.00 9.12 159 GLU A CA 1
ATOM 950 C C . GLU A 1 132 ? -0.408 50.238 16.073 1.00 8.97 159 GLU A C 1
ATOM 951 O O . GLU A 1 132 ? 0.766 50.011 16.250 1.00 9.96 159 GLU A O 1
ATOM 954 N N . GLU A 1 133 ? -1.315 50.132 17.030 1.00 8.15 160 GLU A N 1
ATOM 955 C CA . GLU A 1 133 ? -0.897 49.791 18.368 1.00 10.23 160 GLU A CA 1
ATOM 956 C C . GLU A 1 133 ? -0.429 48.339 18.424 1.00 9.78 160 GLU A C 1
ATOM 957 O O . GLU A 1 133 ? 0.584 48.037 19.050 1.00 11.10 160 GLU A O 1
ATOM 963 N N . ALA A 1 134 ? -1.138 47.414 17.793 1.00 8.86 161 ALA A N 1
ATOM 964 C CA . ALA A 1 134 ? -0.730 46.020 17.843 1.00 9.04 161 ALA A CA 1
ATOM 965 C C . ALA A 1 134 ? 0.636 45.764 17.199 1.00 6.31 161 ALA A C 1
ATOM 966 O O . ALA A 1 134 ? 1.354 44.830 17.567 1.00 7.73 161 ALA A O 1
ATOM 968 N N . LEU A 1 135 ? 1.024 46.599 16.230 1.00 6.66 162 LEU A N 1
ATOM 969 C CA . LEU A 1 135 ? 2.367 46.470 15.601 1.00 9.47 162 LEU A CA 1
ATOM 970 C C . LEU A 1 135 ? 3.487 46.723 16.606 1.00 8.57 162 LEU A C 1
ATOM 971 O O . LEU A 1 135 ? 4.577 46.170 16.460 1.00 11.45 162 LEU A O 1
ATOM 976 N N . LYS A 1 136 ? 3.227 47.511 17.654 1.00 8.03 163 LYS A N 1
ATOM 977 C CA . LYS A 1 136 ? 4.215 47.684 18.735 1.00 10.42 163 LYS A CA 1
ATOM 978 C C . LYS A 1 136 ? 4.411 46.391 19.519 1.00 9.91 163 LYS A C 1
ATOM 979 O O . LYS A 1 136 ? 5.373 46.251 20.274 1.00 12.05 163 LYS A O 1
ATOM 985 N N . HIS A 1 137 ? 3.446 45.492 19.390 1.00 6.78 164 HIS A N 1
ATOM 986 C CA . HIS A 1 137 ? 3.463 44.184 20.067 1.00 6.11 164 HIS A CA 1
ATOM 987 C C . HIS A 1 137 ? 3.600 43.054 19.076 1.00 7.58 164 HIS A C 1
ATOM 988 O O . HIS A 1 137 ? 3.024 41.975 19.284 1.00 5.72 164 HIS A O 1
ATOM 995 N N . THR A 1 138 ? 4.425 43.326 18.053 1.00 7.00 165 THR A N 1
ATOM 996 C CA . THR A 1 138 ? 4.712 42.392 16.947 1.00 9.02 165 THR A CA 1
ATOM 997 C C . THR A 1 138 ? 6.187 42.531 16.666 1.00 9.63 165 THR A C 1
ATOM 998 O O . THR A 1 138 ? 6.690 43.622 16.756 1.00 10.38 165 THR A O 1
ATOM 1002 N N . GLY A 1 139 ? 6.867 41.428 16.377 1.00 8.33 166 GLY A N 1
ATOM 1003 C CA . GLY A 1 139 ? 8.263 41.505 15.894 1.00 7.16 166 GLY A CA 1
ATOM 1004 C C . GLY A 1 139 ? 9.092 40.383 16.501 1.00 8.43 166 GLY A C 1
ATOM 1005 O O . GLY A 1 139 ? 9.165 40.259 17.741 1.00 8.02 166 GLY A O 1
ATOM 1006 N N . TYR A 1 140 ? 9.733 39.586 15.644 1.00 6.06 167 TYR A N 1
ATOM 1007 C CA . TYR A 1 140 ? 10.449 38.382 16.146 1.00 7.90 167 TYR A CA 1
ATOM 1008 C C . TYR A 1 140 ? 11.581 38.689 17.096 1.00 5.06 167 TYR A C 1
ATOM 1009 O O . TYR A 1 140 ? 11.978 37.837 17.893 1.00 7.57 167 TYR A O 1
ATOM 1018 N N . LYS A 1 141 ? 12.148 39.880 16.997 1.00 6.94 168 LYS A N 1
ATOM 1019 C CA . LYS A 1 141 ? 13.232 40.260 17.898 1.00 9.62 168 LYS A CA 1
ATOM 1020 C C . LYS A 1 141 ? 12.805 40.369 19.368 1.00 10.66 168 LYS A C 1
ATOM 1021 O O . LYS A 1 141 ? 13.647 40.469 20.262 1.00 9.98 168 LYS A O 1
ATOM 1027 N N . ASN A 1 142 ? 11.496 40.321 19.626 1.00 6.88 169 ASN A N 1
ATOM 1028 C CA . ASN A 1 142 ? 10.941 40.350 20.974 1.00 6.49 169 ASN A CA 1
ATOM 1029 C C . ASN A 1 142 ? 10.922 38.980 21.632 1.00 8.18 169 ASN A C 1
ATOM 1030 O O . ASN A 1 142 ? 10.488 38.848 22.761 1.00 7.91 169 ASN A O 1
ATOM 1035 N N . VAL A 1 143 ? 11.318 37.939 20.904 1.00 5.96 170 VAL A N 1
ATOM 1036 C CA . VAL A 1 143 ? 11.466 36.608 21.514 1.00 5.56 170 VAL A CA 1
ATOM 1037 C C . VAL A 1 143 ? 12.913 36.410 21.909 1.00 8.29 170 VAL A C 1
ATOM 1038 O O . VAL A 1 143 ? 13.800 36.417 21.027 1.00 7.68 170 VAL A O 1
ATOM 1042 N N . LEU A 1 144 ? 13.145 36.241 23.207 1.00 8.88 171 LEU A N 1
ATOM 1043 C CA . LEU A 1 144 ? 14.506 36.111 23.762 1.00 10.37 171 LEU A CA 1
ATOM 1044 C C . LEU A 1 144 ? 14.734 34.680 24.195 1.00 8.33 171 LEU A C 1
ATOM 1045 O O . LEU A 1 144 ? 13.797 33.988 24.638 1.00 7.81 171 LEU A O 1
ATOM 1050 N N . PHE A 1 145 ? 15.998 34.249 24.063 1.00 7.77 172 PHE A N 1
ATOM 1051 C CA . PHE A 1 145 ? 16.396 32.871 24.309 1.00 8.89 172 PHE A CA 1
ATOM 1052 C C . PHE A 1 145 ? 17.477 32.792 25.359 1.00 12.03 172 PHE A C 1
ATOM 1053 O O . PHE A 1 145 ? 18.390 33.607 25.360 1.00 11.77 172 PHE A O 1
ATOM 1061 N N . ASP A 1 146 ? 17.358 31.781 26.216 1.00 6.02 173 ASP A N 1
ATOM 1062 C CA . ASP A 1 146 ? 18.369 31.392 27.191 1.00 7.72 173 ASP A CA 1
ATOM 1063 C C . ASP A 1 146 ? 18.802 29.955 26.844 1.00 9.27 173 ASP A C 1
ATOM 1064 O O . ASP A 1 146 ? 18.215 28.985 27.332 1.00 9.55 173 ASP A O 1
ATOM 1069 N N . ASP A 1 147 ? 19.864 29.834 26.042 1.00 14.55 174 ASP A N 1
ATOM 1070 C CA . ASP A 1 147 ? 20.388 28.507 25.689 1.00 18.79 174 ASP A CA 1
ATOM 1071 C C . ASP A 1 147 ? 20.935 27.724 26.893 1.00 21.65 174 ASP A C 1
ATOM 1072 O O . ASP A 1 147 ? 20.776 26.514 26.942 1.00 27.81 174 ASP A O 1
ATOM 1077 N N . LYS A 1 148 ? 21.541 28.408 27.865 1.00 23.70 175 LYS A N 1
ATOM 1078 C CA . LYS A 1 148 ? 22.079 27.755 29.091 1.00 25.20 175 LYS A CA 1
ATOM 1079 C C . LYS A 1 148 ? 20.990 26.899 29.766 1.00 25.08 175 LYS A C 1
ATOM 1080 O O . LYS A 1 148 ? 21.163 25.705 29.997 1.00 26.20 175 LYS A O 1
ATOM 1084 N N . ASN A 1 149 ? 19.837 27.512 30.036 1.00 19.21 176 ASN A N 1
ATOM 1085 C CA . ASN A 1 149 ? 18.768 26.846 30.762 1.00 20.19 176 ASN A CA 1
ATOM 1086 C C . ASN A 1 149 ? 17.558 26.427 29.925 1.00 15.71 176 ASN A C 1
ATOM 1087 O O . ASN A 1 149 ? 16.570 25.942 30.496 1.00 17.09 176 ASN A O 1
ATOM 1100 N N . ARG A 1 151 ? 15.283 28.377 28.198 1.00 8.75 178 ARG A N 1
ATOM 1101 C CA . ARG A 1 151 ? 14.139 29.196 28.526 1.00 6.36 178 ARG A CA 1
ATOM 1102 C C . ARG A 1 151 ? 13.911 30.185 27.408 1.00 6.93 178 ARG A C 1
ATOM 1103 O O . ARG A 1 151 ? 14.853 30.591 26.723 1.00 5.99 178 ARG A O 1
ATOM 1111 N N . VAL A 1 152 ? 12.648 30.596 27.277 1.00 5.63 179 VAL A N 1
ATOM 1112 C CA . VAL A 1 152 ? 12.194 31.597 26.291 1.00 5.00 179 VAL A CA 1
ATOM 1113 C C . VAL A 1 152 ? 11.478 32.707 27.069 1.00 7.18 179 VAL A C 1
ATOM 1114 O O . VAL A 1 152 ? 10.801 32.436 28.078 1.00 8.55 179 VAL A O 1
ATOM 1126 N N . VAL A 1 154 ? 9.038 36.256 26.135 1.00 6.42 181 VAL A N 1
ATOM 1127 C CA . VAL A 1 154 ? 8.418 37.172 25.160 1.00 6.70 181 VAL A CA 1
ATOM 1128 C C . VAL A 1 154 ? 8.280 38.543 25.804 1.00 7.14 181 VAL A C 1
ATOM 1129 O O . VAL A 1 154 ? 7.675 38.648 26.864 1.00 8.16 181 VAL A O 1
ATOM 1133 N N . LYS A 1 155 ? 8.926 39.556 25.196 1.00 7.35 182 LYS A N 1
ATOM 1134 C CA . LYS A 1 155 ? 8.791 40.924 25.652 1.00 11.69 182 LYS A CA 1
ATOM 1135 C C . LYS A 1 155 ? 7.854 41.746 24.765 1.00 7.60 182 LYS A C 1
ATOM 1136 O O . LYS A 1 155 ? 7.429 41.324 23.674 1.00 6.37 182 LYS A O 1
ATOM 1142 N N . ASN A 1 156 ? 7.497 42.929 25.283 1.00 10.28 183 ASN A N 1
ATOM 1143 C CA . ASN A 1 156 ? 6.639 43.870 24.574 1.00 9.50 183 ASN A CA 1
ATOM 1144 C C . ASN A 1 156 ? 5.288 43.282 24.216 1.00 7.95 183 ASN A C 1
ATOM 1145 O O . ASN A 1 156 ? 4.602 43.772 23.308 1.00 10.24 183 ASN A O 1
ATOM 1150 N N . GLY A 1 157 ? 4.849 42.294 24.974 1.00 4.89 184 GLY A N 1
ATOM 1151 C CA . GLY A 1 157 ? 3.529 41.735 24.828 1.00 5.36 184 GLY A CA 1
ATOM 1152 C C . GLY A 1 157 ? 3.364 40.906 23.581 1.00 5.61 184 GLY A C 1
ATOM 1153 O O . GLY A 1 157 ? 2.231 40.567 23.206 1.00 5.88 184 GLY A O 1
ATOM 1154 N N . VAL A 1 158 ? 4.451 40.461 22.972 1.00 4.89 185 VAL A N 1
ATOM 1155 C CA . VAL A 1 158 ? 4.274 39.674 21.739 1.00 4.46 185 VAL A CA 1
ATOM 1156 C C . VAL A 1 158 ? 3.713 38.289 22.077 1.00 2.39 185 VAL A C 1
ATOM 1157 O O . VAL A 1 158 ? 3.910 37.764 23.183 1.00 5.79 185 VAL A O 1
ATOM 1161 N N . LYS A 1 159 ? 3.035 37.710 21.100 1.00 4.99 186 LYS A N 1
ATOM 1162 C CA . LYS A 1 159 ? 2.569 36.361 21.178 1.00 4.48 186 LYS A CA 1
ATOM 1163 C C . LYS A 1 159 ? 3.028 35.603 19.924 1.00 6.96 186 LYS A C 1
ATOM 1164 O O . LYS A 1 159 ? 2.971 36.112 18.808 1.00 7.15 186 LYS A O 1
ATOM 1170 N N . ILE A 1 160 ? 3.466 34.379 20.143 1.00 5.28 187 ILE A N 1
ATOM 1171 C CA . ILE A 1 160 ? 3.999 33.489 19.088 1.00 5.91 187 ILE A CA 1
ATOM 1172 C C . ILE A 1 160 ? 2.827 32.736 18.479 1.00 5.37 187 ILE A C 1
ATOM 1173 O O . ILE A 1 160 ? 1.955 32.225 19.193 1.00 7.48 187 ILE A O 1
ATOM 1178 N N . ASP A 1 161 ? 2.801 32.638 17.164 1.00 7.64 188 ASP A N 1
ATOM 1179 C CA . ASP A 1 161 ? 1.866 31.761 16.459 1.00 8.37 188 ASP A CA 1
ATOM 1180 C C . ASP A 1 161 ? 2.703 31.014 15.410 1.00 9.48 188 ASP A C 1
ATOM 1181 O O . ASP A 1 161 ? 3.395 31.650 14.611 1.00 10.43 188 ASP A O 1
ATOM 1186 N N . LEU A 1 162 ? 2.640 29.680 15.455 1.00 7.65 189 LEU A N 1
ATOM 1187 C CA . LEU A 1 162 ? 3.482 28.815 14.597 1.00 7.69 189 LEU A CA 1
ATOM 1188 C C . LEU A 1 162 ? 2.708 28.256 13.394 1.00 10.05 189 LEU A C 1
ATOM 1189 O O . LEU A 1 162 ? 3.199 27.343 12.715 1.00 10.59 189 LEU A O 1
ATOM 1194 N N . GLY A 1 163 ? 1.548 28.826 13.073 1.00 9.20 190 GLY A N 1
ATOM 1195 C CA . GLY A 1 163 ? 0.726 28.277 12.026 1.00 12.24 190 GLY A CA 1
ATOM 1196 C C . GLY A 1 163 ? 1.411 28.354 10.655 1.00 13.74 190 GLY A C 1
ATOM 1197 O O . GLY A 1 163 ? 1.036 27.608 9.733 1.00 14.70 190 GLY A O 1
ATOM 1198 N N . GLY A 1 164 ? 2.401 29.242 10.494 1.00 8.34 191 GLY A N 1
ATOM 1199 C CA . GLY A 1 164 ? 3.075 29.410 9.209 1.00 8.55 191 GLY A CA 1
ATOM 1200 C C . GLY A 1 164 ? 4.198 28.408 8.973 1.00 8.40 191 GLY A C 1
ATOM 1201 O O . GLY A 1 164 ? 4.763 28.376 7.885 1.00 9.74 191 GLY A O 1
ATOM 1202 N N . ILE A 1 165 ? 4.521 27.590 9.985 1.00 6.07 192 ILE A N 1
ATOM 1203 C CA . ILE A 1 165 ? 5.615 26.633 9.902 1.00 6.21 192 ILE A CA 1
ATOM 1204 C C . ILE A 1 165 ? 5.255 25.236 10.436 1.00 6.22 192 ILE A C 1
ATOM 1205 O O . ILE A 1 165 ? 5.953 24.252 10.158 1.00 8.33 192 ILE A O 1
ATOM 1210 N N . ALA A 1 166 ? 4.172 25.143 11.222 1.00 8.97 193 ALA A N 1
ATOM 1211 C CA . ALA A 1 166 ? 3.888 23.915 11.963 1.00 11.96 193 ALA A CA 1
ATOM 1212 C C . ALA A 1 166 ? 3.493 22.755 11.061 1.00 7.05 193 ALA A C 1
ATOM 1213 O O . ALA A 1 166 ? 3.854 21.612 11.367 1.00 10.14 193 ALA A O 1
ATOM 1215 N N . LYS A 1 167 ? 2.789 23.030 9.962 1.00 8.47 194 LYS A N 1
ATOM 1216 C CA . LYS A 1 167 ? 2.465 21.955 9.016 1.00 9.71 194 LYS A CA 1
ATOM 1217 C C . LYS A 1 167 ? 3.732 21.368 8.416 1.00 8.88 194 LYS A C 1
ATOM 1218 O O . LYS A 1 167 ? 3.891 20.151 8.356 1.00 7.25 194 LYS A O 1
ATOM 1224 N N . GLY A 1 168 ? 4.671 22.226 7.980 1.00 7.89 195 GLY A N 1
ATOM 1225 C CA . GLY A 1 168 ? 5.919 21.754 7.432 1.00 6.79 195 GLY A CA 1
ATOM 1226 C C . GLY A 1 168 ? 6.704 20.923 8.423 1.00 5.19 195 GLY A C 1
ATOM 1227 O O . GLY A 1 168 ? 7.291 19.881 8.095 1.00 5.52 195 GLY A O 1
ATOM 1228 N N . TYR A 1 169 ? 6.783 21.430 9.641 1.00 5.75 196 TYR A N 1
ATOM 1229 C CA . TYR A 1 169 ? 7.469 20.708 10.696 1.00 6.54 196 TYR A CA 1
ATOM 1230 C C . TYR A 1 169 ? 6.864 19.303 10.896 1.00 5.05 196 TYR A C 1
ATOM 1231 O O . TYR A 1 169 ? 7.591 18.308 10.933 1.00 6.58 196 TYR A O 1
ATOM 1240 N N . ALA A 1 170 ? 5.538 19.268 11.030 1.00 6.35 197 ALA A N 1
ATOM 1241 C CA . ALA A 1 170 ? 4.805 17.995 11.222 1.00 5.13 197 ALA A CA 1
ATOM 1242 C C . ALA A 1 170 ? 5.061 17.073 10.021 1.00 6.33 197 ALA A C 1
ATOM 1243 O O . ALA A 1 170 ? 5.236 15.836 10.187 1.00 8.57 197 ALA A O 1
ATOM 1245 N N . LEU A 1 171 ? 5.076 17.643 8.823 1.00 4.63 198 LEU A N 1
ATOM 1246 C CA . LEU A 1 171 ? 5.286 16.826 7.627 1.00 5.77 198 LEU A CA 1
ATOM 1247 C C . LEU A 1 171 ? 6.680 16.224 7.597 1.00 7.12 198 LEU A C 1
ATOM 1248 O O . LEU A 1 171 ? 6.851 15.097 7.177 1.00 6.93 198 LEU A O 1
ATOM 1253 N N . ASP A 1 172 ? 7.675 17.017 7.948 1.00 6.15 199 ASP A N 1
ATOM 1254 C CA . ASP A 1 172 ? 9.038 16.512 8.018 1.00 5.96 199 ASP A CA 1
ATOM 1255 C C . ASP A 1 172 ? 9.139 15.395 9.090 1.00 5.02 199 ASP A C 1
ATOM 1256 O O . ASP A 1 172 ? 9.750 14.372 8.844 1.00 7.89 199 ASP A O 1
ATOM 1261 N N . ARG A 1 173 ? 8.526 15.606 10.256 1.00 6.30 200 ARG A N 1
ATOM 1262 C CA . ARG A 1 173 ? 8.475 14.560 11.286 1.00 7.69 200 ARG A CA 1
ATOM 1263 C C . ARG A 1 173 ? 7.775 13.299 10.778 1.00 5.69 200 ARG A C 1
ATOM 1264 O O . ARG A 1 173 ? 8.220 12.176 11.038 1.00 7.23 200 ARG A O 1
ATOM 1272 N N . ALA A 1 174 ? 6.696 13.480 10.061 1.00 5.65 201 ALA A N 1
ATOM 1273 C CA . ALA A 1 174 ? 5.951 12.357 9.527 1.00 6.20 201 ALA A CA 1
ATOM 1274 C C . ALA A 1 174 ? 6.832 11.470 8.654 1.00 8.98 201 ALA A C 1
ATOM 1275 O O . ALA A 1 174 ? 6.801 10.248 8.795 1.00 6.26 201 ALA A O 1
ATOM 1277 N N . ARG A 1 175 ? 7.588 12.056 7.730 1.00 6.44 202 ARG A N 1
ATOM 1278 C CA . ARG A 1 175 ? 8.521 11.277 6.932 1.00 5.75 202 ARG A CA 1
ATOM 1279 C C . ARG A 1 175 ? 9.539 10.545 7.798 1.00 4.67 202 ARG A C 1
ATOM 1280 O O . ARG A 1 175 ? 9.836 9.362 7.574 1.00 7.38 202 ARG A O 1
ATOM 1288 N N . GLN A 1 176 ? 10.083 11.211 8.817 1.00 5.21 203 GLN A N 1
ATOM 1289 C CA . GLN A 1 176 ? 11.094 10.619 9.698 1.00 8.58 203 GLN A CA 1
ATOM 1290 C C . GLN A 1 176 ? 10.490 9.404 10.406 1.00 7.77 203 GLN A C 1
ATOM 1291 O O . GLN A 1 176 ? 11.145 8.371 10.547 1.00 9.12 203 GLN A O 1
ATOM 1297 N N . ILE A 1 177 ? 9.246 9.533 10.843 1.00 4.46 204 ILE A N 1
ATOM 1298 C CA . ILE A 1 177 ? 8.532 8.425 11.521 1.00 6.47 204 ILE A CA 1
ATOM 1299 C C . ILE A 1 177 ? 8.418 7.229 10.578 1.00 5.66 204 ILE A C 1
ATOM 1300 O O . ILE A 1 177 ? 8.776 6.098 10.928 1.00 6.10 204 ILE A O 1
ATOM 1305 N N . ALA A 1 178 ? 7.963 7.474 9.351 1.00 6.26 205 ALA A N 1
ATOM 1306 C CA . ALA A 1 178 ? 7.773 6.388 8.398 1.00 3.84 205 ALA A CA 1
ATOM 1307 C C . ALA A 1 178 ? 9.083 5.656 8.157 1.00 4.11 205 ALA A C 1
ATOM 1308 O O . ALA A 1 178 ? 9.145 4.414 8.148 1.00 5.80 205 ALA A O 1
ATOM 1310 N N . LEU A 1 179 ? 10.136 6.451 7.907 1.00 4.99 206 LEU A N 1
ATOM 1311 C CA . LEU A 1 179 ? 11.466 5.863 7.587 1.00 4.76 206 LEU A CA 1
ATOM 1312 C C . LEU A 1 179 ? 12.125 5.180 8.764 1.00 9.17 206 LEU A C 1
ATOM 1313 O O . LEU A 1 179 ? 12.987 4.316 8.592 1.00 8.69 206 LEU A O 1
ATOM 1318 N N . SER A 1 180 ? 11.741 5.581 9.950 1.00 6.10 207 SER A N 1
ATOM 1319 C CA . SER A 1 180 ? 12.200 4.917 11.196 1.00 6.53 207 SER A CA 1
ATOM 1320 C C . SER A 1 180 ? 11.588 3.508 11.323 1.00 10.67 207 SER A C 1
ATOM 1321 O O . SER A 1 180 ? 12.222 2.568 11.802 1.00 12.55 207 SER A O 1
ATOM 1328 N N . PHE A 1 181 ? 10.339 3.347 10.890 1.00 8.70 208 PHE A N 1
ATOM 1329 C CA . PHE A 1 181 ? 9.718 2.024 10.801 1.00 6.68 208 PHE A CA 1
ATOM 1330 C C . PHE A 1 181 ? 10.335 1.177 9.721 1.00 6.39 208 PHE A C 1
ATOM 1331 O O . PHE A 1 181 ? 10.549 -0.022 9.887 1.00 10.22 208 PHE A O 1
ATOM 1339 N N . ASP A 1 182 ? 10.563 1.803 8.583 1.00 6.93 209 ASP A N 1
ATOM 1340 C CA . ASP A 1 182 ? 11.066 1.070 7.420 1.00 7.66 209 ASP A CA 1
ATOM 1341 C C . ASP A 1 182 ? 11.828 2.041 6.556 1.00 5.65 209 ASP A C 1
ATOM 1342 O O . ASP A 1 182 ? 11.220 2.869 5.895 1.00 7.22 209 ASP A O 1
ATOM 1347 N N . GLU A 1 183 ? 13.146 1.890 6.501 1.00 9.73 210 GLU A N 1
ATOM 1348 C CA . GLU A 1 183 ? 13.968 2.808 5.688 1.00 8.95 210 GLU A CA 1
ATOM 1349 C C . GLU A 1 183 ? 13.607 2.845 4.218 1.00 7.57 210 GLU A C 1
ATOM 1350 O O . GLU A 1 183 ? 13.933 3.833 3.517 1.00 7.68 210 GLU A O 1
ATOM 1356 N N . ASN A 1 184 ? 12.914 1.808 3.771 1.00 6.44 211 ASN A N 1
ATOM 1357 C CA . ASN A 1 184 ? 12.522 1.683 2.358 1.00 5.27 211 ASN A CA 1
ATOM 1358 C C . ASN A 1 184 ? 11.042 1.937 2.102 1.00 6.26 211 ASN A C 1
ATOM 1359 O O . ASN A 1 184 ? 10.575 1.654 1.032 1.00 8.05 211 ASN A O 1
ATOM 1364 N N . ALA A 1 185 ? 10.336 2.489 3.093 1.00 6.07 212 ALA A N 1
ATOM 1365 C CA . ALA A 1 185 ? 8.964 2.869 2.869 1.00 6.26 212 ALA A CA 1
ATOM 1366 C C . ALA A 1 185 ? 8.853 3.922 1.783 1.00 6.45 212 ALA A C 1
ATOM 1367 O O . ALA A 1 185 ? 9.767 4.712 1.535 1.00 7.33 212 ALA A O 1
ATOM 1369 N N . THR A 1 186 ? 7.695 3.941 1.138 1.00 5.67 213 THR A N 1
ATOM 1370 C CA . THR A 1 186 ? 7.387 4.901 0.122 1.00 6.23 213 THR A CA 1
ATOM 1371 C C . THR A 1 186 ? 5.992 5.512 0.386 1.00 4.80 213 THR A C 1
ATOM 1372 O O . THR A 1 186 ? 5.231 5.005 1.216 1.00 5.20 213 THR A O 1
ATOM 1376 N N . GLY A 1 187 ? 5.698 6.593 -0.332 1.00 5.88 214 GLY A N 1
ATOM 1377 C CA . GLY A 1 187 ? 4.449 7.331 -0.157 1.00 5.46 214 GLY A CA 1
ATOM 1378 C C . GLY A 1 187 ? 4.689 8.818 0.081 1.00 4.02 214 GLY A C 1
ATOM 1379 O O . GLY A 1 187 ? 5.721 9.394 -0.310 1.00 4.24 214 GLY A O 1
ATOM 1380 N N . PHE A 1 188 ? 3.670 9.449 0.650 1.00 3.74 215 PHE A N 1
ATOM 1381 C CA . PHE A 1 188 ? 3.695 10.885 0.879 1.00 3.15 215 PHE A CA 1
ATOM 1382 C C . PHE A 1 188 ? 2.748 11.219 2.011 1.00 5.33 215 PHE A C 1
ATOM 1383 O O . PHE A 1 188 ? 1.873 10.411 2.375 1.00 5.24 215 PHE A O 1
ATOM 1391 N N . VAL A 1 189 ? 2.974 12.376 2.604 1.00 4.47 216 VAL A N 1
ATOM 1392 C CA . VAL A 1 189 ? 2.039 12.923 3.564 1.00 4.94 216 VAL A CA 1
ATOM 1393 C C . VAL A 1 189 ? 1.634 14.311 3.117 1.00 7.31 216 VAL A C 1
ATOM 1394 O O . VAL A 1 189 ? 2.484 15.052 2.611 1.00 5.89 216 VAL A O 1
ATOM 1401 N N . GLU A 1 190 ? 0.381 14.658 3.342 1.00 8.13 217 GLU A N 1
ATOM 1402 C CA . GLU A 1 190 ? -0.174 15.938 2.895 1.00 7.17 217 GLU A CA 1
ATOM 1403 C C . GLU A 1 190 ? -0.925 16.537 4.072 1.00 9.80 217 GLU A C 1
ATOM 1404 O O . GLU A 1 190 ? -1.583 15.817 4.830 1.00 10.27 217 GLU A O 1
ATOM 1415 N N . ALA A 1 191 ? -0.806 17.852 4.208 1.00 6.67 218 ALA A N 1
ATOM 1416 C CA . ALA A 1 191 ? -1.597 18.597 5.189 1.00 7.13 218 ALA A CA 1
ATOM 1417 C C . ALA A 1 191 ? -1.946 19.904 4.542 1.00 8.32 218 ALA A C 1
ATOM 1418 O O . ALA A 1 191 ? -1.067 20.678 4.178 1.00 7.58 218 ALA A O 1
ATOM 1420 N N . GLY A 1 192 ? -3.230 20.118 4.342 1.00 8.37 219 GLY A N 1
ATOM 1421 C CA . GLY A 1 192 ? -3.715 21.365 3.775 1.00 13.85 219 GLY A CA 1
ATOM 1422 C C . GLY A 1 192 ? -2.960 21.786 2.530 1.00 17.37 219 GLY A C 1
ATOM 1423 O O . GLY A 1 192 ? -2.531 22.958 2.389 1.00 23.30 219 GLY A O 1
ATOM 1424 N N . GLY A 1 193 ? -2.762 20.869 1.620 1.00 14.78 220 GLY A N 1
ATOM 1425 C CA . GLY A 1 193 ? -2.054 21.339 0.372 1.00 19.28 220 GLY A CA 1
ATOM 1426 C C A GLY A 1 193 ? -0.528 21.655 0.493 0.50 16.08 220 GLY A C 1
ATOM 1427 C C B GLY A 1 193 ? -0.559 21.185 0.375 0.50 16.38 220 GLY A C 1
ATOM 1428 O O A GLY A 1 193 ? 0.104 22.415 -0.299 0.50 14.23 220 GLY A O 1
ATOM 1429 O O B GLY A 1 193 ? 0.004 20.990 -0.720 0.50 16.61 220 GLY A O 1
ATOM 1430 N N . ASP A 1 194 ? 0.058 21.176 1.566 1.00 10.06 221 ASP A N 1
ATOM 1431 C CA . ASP A 1 194 ? 1.516 21.010 1.697 1.00 10.21 221 ASP A CA 1
ATOM 1432 C C . ASP A 1 194 ? 1.777 19.508 1.605 1.00 10.82 221 ASP A C 1
ATOM 1433 O O . ASP A 1 194 ? 1.026 18.707 2.168 1.00 8.49 221 ASP A O 1
ATOM 1438 N N . VAL A 1 195 ? 2.871 19.100 0.965 1.00 7.23 222 VAL A N 1
ATOM 1439 C CA . VAL A 1 195 ? 3.175 17.698 0.772 1.00 6.98 222 VAL A CA 1
ATOM 1440 C C . VAL A 1 195 ? 4.657 17.417 1.056 1.00 8.19 222 VAL A C 1
ATOM 1441 O O . VAL A 1 195 ? 5.552 18.220 0.669 1.00 7.53 222 VAL A O 1
ATOM 1445 N N . ARG A 1 196 ? 4.915 16.327 1.760 1.00 6.02 223 ARG A N 1
ATOM 1446 C CA . ARG A 1 196 ? 6.276 15.799 1.937 1.00 4.79 223 ARG A CA 1
ATOM 1447 C C . ARG A 1 196 ? 6.326 14.368 1.377 1.00 6.20 223 ARG A C 1
ATOM 1448 O O . ARG A 1 196 ? 5.496 13.537 1.730 1.00 4.71 223 ARG A O 1
ATOM 1456 N N . ILE A 1 197 ? 7.275 14.107 0.486 1.00 4.30 224 ILE A N 1
ATOM 1457 C CA . ILE A 1 197 ? 7.438 12.791 -0.083 1.00 4.69 224 ILE A CA 1
ATOM 1458 C C . ILE A 1 197 ? 8.187 11.902 0.938 1.00 6.39 224 ILE A C 1
ATOM 1459 O O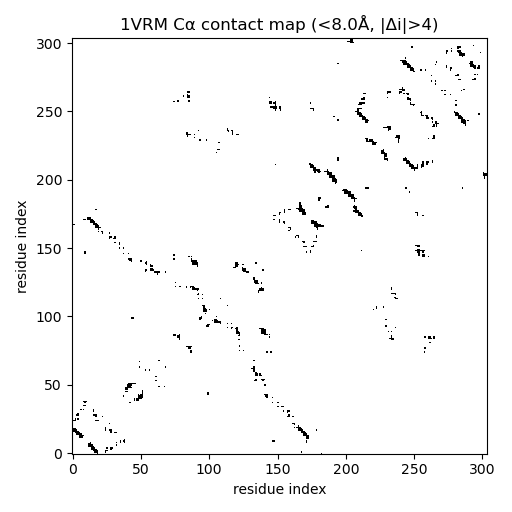 . ILE A 1 197 ? 9.277 12.249 1.419 1.00 7.80 224 ILE A O 1
ATOM 1464 N N . ILE A 1 198 ? 7.638 10.712 1.178 1.00 5.17 225 ILE A N 1
ATOM 1465 C CA . ILE A 1 198 ? 8.307 9.708 1.991 1.00 5.95 225 ILE A CA 1
ATOM 1466 C C . ILE A 1 198 ? 9.351 8.949 1.184 1.00 6.85 225 ILE A C 1
ATOM 1467 O O . ILE A 1 198 ? 10.528 8.831 1.595 1.00 8.06 225 ILE A O 1
ATOM 1472 N N . GLY A 1 199 ? 8.910 8.442 0.034 1.00 5.89 226 GLY A N 1
ATOM 1473 C CA . GLY A 1 199 ? 9.780 7.774 -0.930 1.00 6.81 226 GLY A CA 1
ATOM 1474 C C . GLY A 1 199 ? 9.049 7.709 -2.243 1.00 6.53 226 GLY A C 1
ATOM 1475 O O . GLY A 1 199 ? 7.849 7.894 -2.293 1.00 6.74 226 GLY A O 1
ATOM 1476 N N . PRO A 1 200 ? 9.762 7.396 -3.334 1.00 8.12 227 PRO A N 1
ATOM 1477 C CA . PRO A 1 200 ? 9.216 7.409 -4.655 1.00 8.16 227 PRO A CA 1
ATOM 1478 C C . PRO A 1 200 ? 8.143 6.354 -4.887 1.00 6.83 227 PRO A C 1
ATOM 1479 O O . PRO A 1 200 ? 8.117 5.297 -4.251 1.00 7.58 227 PRO A O 1
ATOM 1483 N N . LYS A 1 201 ? 7.241 6.690 -5.799 1.00 6.90 228 LYS A N 1
ATOM 1484 C CA . LYS A 1 201 ? 6.068 5.891 -6.044 1.00 8.54 228 LYS A CA 1
ATOM 1485 C C . LYS A 1 201 ? 6.502 4.539 -6.615 1.00 7.65 228 LYS A C 1
ATOM 1486 O O . LYS A 1 201 ? 7.308 4.472 -7.565 1.00 7.43 228 LYS A O 1
ATOM 1491 N N . PHE A 1 202 ? 5.988 3.455 -6.023 1.00 8.03 229 PHE A N 1
ATOM 1492 C CA . PHE A 1 202 ? 6.342 2.067 -6.429 1.00 8.83 229 PHE A CA 1
ATOM 1493 C C . PHE A 1 202 ? 7.860 1.870 -6.393 1.00 11.48 229 PHE A C 1
ATOM 1494 O O . PHE A 1 202 ? 8.427 0.993 -7.063 1.00 11.69 229 PHE A O 1
ATOM 1502 N N . GLY A 1 203 ? 8.502 2.660 -5.541 1.00 7.14 230 GLY A N 1
ATOM 1503 C CA . GLY A 1 203 ? 9.939 2.638 -5.343 1.00 8.53 230 GLY A CA 1
ATOM 1504 C C . GLY A 1 203 ? 10.800 3.236 -6.425 1.00 8.03 230 GLY A C 1
ATOM 1505 O O . GLY A 1 203 ? 12.036 3.213 -6.328 1.00 10.25 230 GLY A O 1
ATOM 1506 N N . LYS A 1 204 ? 10.171 3.757 -7.473 1.00 6.50 231 LYS A N 1
ATOM 1507 C CA . LYS A 1 204 ? 10.900 4.200 -8.656 1.00 10.59 231 LYS A CA 1
ATOM 1508 C C . LYS A 1 204 ? 10.487 5.529 -9.229 1.00 10.82 231 LYS A C 1
ATOM 1509 O O . LYS A 1 204 ? 11.285 6.157 -9.903 1.00 13.11 231 LYS A O 1
ATOM 1515 N N . TYR A 1 205 ? 9.225 5.934 -9.030 1.00 6.98 232 TYR A N 1
ATOM 1516 C CA . TYR A 1 205 ? 8.661 7.012 -9.871 1.00 9.26 232 TYR A CA 1
ATOM 1517 C C . TYR A 1 205 ? 8.333 8.267 -9.085 1.00 10.00 232 TYR A C 1
ATOM 1518 O O . TYR A 1 205 ? 8.158 8.221 -7.866 1.00 9.45 232 TYR A O 1
ATOM 1527 N N . PRO A 1 206 ? 8.283 9.399 -9.774 1.00 12.30 233 PRO A N 1
ATOM 1528 C CA . PRO A 1 206 ? 7.823 10.615 -9.117 1.00 10.21 233 PRO A CA 1
ATOM 1529 C C . PRO A 1 206 ? 6.326 10.608 -8.828 1.00 9.67 233 PRO A C 1
ATOM 1530 O O . PRO A 1 206 ? 5.529 9.973 -9.519 1.00 12.31 233 PRO A O 1
ATOM 1534 N N . TRP A 1 207 ? 5.958 11.294 -7.761 1.00 8.31 234 TRP A N 1
ATOM 1535 C CA . TRP A 1 207 ? 4.582 11.610 -7.464 1.00 6.06 234 TRP A CA 1
ATOM 1536 C C . TRP A 1 207 ? 4.210 12.830 -8.282 1.00 9.32 234 TRP A C 1
ATOM 1537 O O . TRP A 1 207 ? 4.970 13.793 -8.389 1.00 8.60 234 TRP A O 1
ATOM 1548 N N . VAL A 1 208 ? 3.006 12.794 -8.821 1.00 8.23 235 VAL A N 1
ATOM 1549 C CA . VAL A 1 208 ? 2.512 13.877 -9.686 1.00 11.86 235 VAL A CA 1
ATOM 1550 C C . VAL A 1 208 ? 1.594 14.723 -8.860 1.00 12.55 235 VAL A C 1
ATOM 1551 O O . VAL A 1 208 ? 0.593 14.233 -8.318 1.00 12.73 235 VAL A O 1
ATOM 1555 N N . ILE A 1 209 ? 1.947 15.985 -8.720 1.00 9.80 236 ILE A N 1
ATOM 1556 C CA . ILE A 1 209 ? 1.269 16.890 -7.802 1.00 12.34 236 ILE A CA 1
ATOM 1557 C C . ILE A 1 209 ? 0.694 18.050 -8.604 1.00 11.85 236 ILE A C 1
ATOM 1558 O O . ILE A 1 209 ? 1.403 18.702 -9.369 1.00 10.06 236 ILE A O 1
ATOM 1563 N N . GLY A 1 210 ? -0.596 18.265 -8.435 1.00 11.68 237 GLY A N 1
ATOM 1564 C CA . GLY A 1 210 ? -1.294 19.357 -9.112 1.00 11.53 237 GLY A CA 1
ATOM 1565 C C . GLY A 1 210 ? -1.238 20.652 -8.310 1.00 14.27 237 GLY A C 1
ATOM 1566 O O . GLY A 1 210 ? -1.500 20.640 -7.129 1.00 20.27 237 GLY A O 1
ATOM 1567 N N . VAL A 1 211 ? -0.856 21.764 -8.938 1.00 10.19 238 VAL A N 1
ATOM 1568 C CA . VAL A 1 211 ? -0.875 23.075 -8.317 1.00 10.11 238 VAL A CA 1
ATOM 1569 C C . VAL A 1 211 ? -2.280 23.624 -8.584 1.00 11.22 238 VAL A C 1
ATOM 1570 O O . VAL A 1 211 ? -2.688 23.709 -9.724 1.00 11.53 238 VAL A O 1
ATOM 1574 N N . LYS A 1 212 ? -3.016 23.941 -7.520 1.00 15.94 239 LYS A N 1
ATOM 1575 C CA . LYS A 1 212 ? -4.418 24.313 -7.683 1.00 15.72 239 LYS A CA 1
ATOM 1576 C C . LYS A 1 212 ? -4.554 25.777 -8.121 1.00 13.89 239 LYS A C 1
ATOM 1577 O O . LYS A 1 212 ? -3.775 26.647 -7.755 1.00 14.91 239 LYS A O 1
ATOM 1580 N N . ASP A 1 213 ? -5.561 26.015 -8.952 1.00 12.10 240 ASP A N 1
ATOM 1581 C CA . ASP A 1 213 ? -5.978 27.366 -9.284 1.00 10.81 240 ASP A CA 1
ATOM 1582 C C . ASP A 1 213 ? -6.547 28.041 -8.045 1.00 12.58 240 ASP A C 1
ATOM 1583 O O . ASP A 1 213 ? -7.436 27.514 -7.409 1.00 12.79 240 ASP A O 1
ATOM 1588 N N . PRO A 1 214 ? -5.983 29.177 -7.633 1.00 10.78 241 PRO A N 1
ATOM 1589 C CA . PRO A 1 214 ? -6.580 29.850 -6.454 1.00 9.62 241 PRO A CA 1
ATOM 1590 C C . PRO A 1 214 ? -7.988 30.414 -6.711 1.00 10.03 241 PRO A C 1
ATOM 1591 O O . PRO A 1 214 ? -8.668 30.838 -5.770 1.00 10.45 241 PRO A O 1
ATOM 1595 N N . ARG A 1 215 ? -8.427 30.387 -7.959 1.00 8.02 242 ARG A N 1
ATOM 1596 C CA . ARG A 1 215 ? -9.773 30.881 -8.333 1.00 9.75 242 ARG A CA 1
ATOM 1597 C C . ARG A 1 215 ? -10.491 29.922 -9.292 1.00 13.59 242 ARG A C 1
ATOM 1598 O O . ARG A 1 215 ? -11.194 30.351 -10.219 1.00 15.64 242 ARG A O 1
ATOM 1606 N N . GLY A 1 216 ? -10.320 28.636 -9.073 1.00 14.62 243 GLY A N 1
ATOM 1607 C CA . GLY A 1 216 ? -11.027 27.660 -9.856 1.00 16.60 243 GLY A CA 1
ATOM 1608 C C . GLY A 1 216 ? -10.821 26.280 -9.353 1.00 17.67 243 GLY A C 1
ATOM 1609 O O . GLY A 1 216 ? -10.031 26.060 -8.448 1.00 18.57 243 GLY A O 1
ATOM 1610 N N . ASP A 1 217 ? -11.507 25.335 -9.972 1.00 20.48 244 ASP A N 1
ATOM 1611 C CA . ASP A 1 217 ? -11.421 23.967 -9.545 1.00 23.14 244 ASP A CA 1
ATOM 1612 C C . ASP A 1 217 ? -10.378 23.192 -10.356 1.00 24.91 244 ASP A C 1
ATOM 1613 O O . ASP A 1 217 ? -10.151 22.022 -10.099 1.00 27.78 244 ASP A O 1
ATOM 1618 N N . ASP A 1 218 ? -9.743 23.879 -11.301 1.00 23.25 245 ASP A N 1
ATOM 1619 C CA . ASP A 1 218 ? -8.773 23.290 -12.222 1.00 22.15 245 ASP A CA 1
ATOM 1620 C C . ASP A 1 218 ? -7.379 23.336 -11.611 1.00 19.69 245 ASP A C 1
ATOM 1621 O O . ASP A 1 218 ? -7.141 24.011 -10.624 1.00 21.06 245 ASP A O 1
ATOM 1626 N N . VAL A 1 219 ? -6.498 22.543 -12.191 1.00 18.59 246 VAL A N 1
ATOM 1627 C CA . VAL A 1 219 ? -5.074 22.538 -11.881 1.00 19.46 246 VAL A CA 1
ATOM 1628 C C . VAL A 1 219 ? -4.396 23.489 -12.868 1.00 17.05 246 VAL A C 1
ATOM 1629 O O . VAL A 1 219 ? -4.631 23.388 -14.083 1.00 18.78 246 VAL A O 1
ATOM 1633 N N . ILE A 1 220 ? -3.506 24.347 -12.383 1.00 11.54 247 ILE A N 1
ATOM 1634 C CA . ILE A 1 220 ? -2.822 25.267 -13.278 1.00 10.70 247 ILE A CA 1
ATOM 1635 C C . ILE A 1 220 ? -1.437 24.726 -13.672 1.00 13.83 247 ILE A C 1
ATOM 1636 O O . ILE A 1 220 ? -0.835 25.214 -14.622 1.00 12.40 247 ILE A O 1
ATOM 1641 N N . ASP A 1 221 ? -0.933 23.704 -12.980 1.00 10.88 248 ASP A N 1
ATOM 1642 C CA . ASP A 1 221 ? 0.386 23.148 -13.336 1.00 10.14 248 ASP A CA 1
ATOM 1643 C C . ASP A 1 221 ? 0.523 21.804 -12.637 1.00 10.05 248 ASP A C 1
ATOM 1644 O O . ASP A 1 221 ? -0.139 21.582 -11.609 1.00 13.18 248 ASP A O 1
ATOM 1649 N N . TYR A 1 222 ? 1.361 20.922 -13.208 1.00 10.94 249 TYR A N 1
ATOM 1650 C CA . TYR A 1 222 ? 1.735 19.665 -12.567 1.00 10.41 249 TYR A CA 1
ATOM 1651 C C . TYR A 1 222 ? 3.218 19.607 -12.325 1.00 9.88 249 TYR A C 1
ATOM 1652 O O . TYR A 1 222 ? 3.997 19.973 -13.209 1.00 11.99 249 TYR A O 1
ATOM 1661 N N . ILE A 1 223 ? 3.576 19.185 -11.124 1.00 7.87 250 ILE A N 1
ATOM 1662 C CA . ILE A 1 223 ? 4.955 18.928 -10.824 1.00 9.75 250 ILE A CA 1
ATOM 1663 C C . ILE A 1 223 ? 5.178 17.488 -10.446 1.00 9.95 250 ILE A C 1
ATOM 1664 O O . ILE A 1 223 ? 4.248 16.757 -10.117 1.00 9.07 250 ILE A O 1
ATOM 1669 N N . TYR A 1 224 ? 6.436 17.096 -10.561 1.00 9.39 251 TYR A N 1
ATOM 1670 C CA . TYR A 1 224 ? 6.850 15.704 -10.423 1.00 8.37 251 TYR A CA 1
ATOM 1671 C C . TYR A 1 224 ? 7.908 15.657 -9.358 1.00 10.07 251 TYR A C 1
ATOM 1672 O O . TYR A 1 224 ? 8.944 16.262 -9.506 1.00 11.48 251 TYR A O 1
ATOM 1681 N N . LEU A 1 225 ? 7.647 14.984 -8.253 1.00 10.71 252 LEU A N 1
ATOM 1682 C CA . LEU A 1 225 ? 8.596 14.908 -7.136 1.00 9.12 252 LEU A CA 1
ATOM 1683 C C . LEU A 1 225 ? 8.866 13.453 -6.744 1.00 9.27 252 LEU A C 1
ATOM 1684 O O . LEU A 1 225 ? 7.949 12.704 -6.347 1.00 9.08 252 LEU A O 1
ATOM 1689 N N . LYS A 1 226 ? 10.126 13.060 -6.861 1.00 9.86 253 LYS A N 1
ATOM 1690 C CA . LYS A 1 226 ? 10.573 11.794 -6.252 1.00 10.72 253 LYS A CA 1
ATOM 1691 C C . LYS A 1 226 ? 11.022 11.958 -4.807 1.00 9.84 253 LYS A C 1
ATOM 1692 O O . LYS A 1 226 ? 11.192 10.975 -4.126 1.00 11.10 253 LYS A O 1
ATOM 1698 N N . SER A 1 227 ? 11.216 13.194 -4.351 1.00 8.83 254 SER A N 1
ATOM 1699 C CA . SER A 1 227 ? 11.710 13.508 -3.031 1.00 8.82 254 SER A CA 1
ATOM 1700 C C . SER A 1 227 ? 11.361 14.965 -2.727 1.00 10.72 254 SER A C 1
ATOM 1701 O O . SER A 1 227 ? 10.885 15.685 -3.608 1.00 13.33 254 SER A O 1
ATOM 1704 N N . GLY A 1 228 ? 11.605 15.384 -1.505 1.00 7.26 255 GLY A N 1
ATOM 1705 C CA . GLY A 1 228 ? 11.460 16.773 -1.114 1.00 7.31 255 GLY A CA 1
ATOM 1706 C C . GLY A 1 228 ? 10.038 17.112 -0.737 1.00 7.26 255 GLY A C 1
ATOM 1707 O O . GLY A 1 228 ? 9.269 16.261 -0.255 1.00 8.08 255 GLY A O 1
ATOM 1708 N N . ALA A 1 229 ? 9.687 18.382 -0.919 1.00 5.15 256 ALA A N 1
ATOM 1709 C CA . ALA A 1 229 ? 8.422 18.846 -0.454 1.00 7.66 256 ALA A CA 1
ATOM 1710 C C . ALA A 1 229 ? 7.909 19.999 -1.295 1.00 6.37 256 ALA A C 1
ATOM 1711 O O . ALA A 1 229 ? 8.654 20.662 -2.000 1.00 5.54 256 ALA A O 1
ATOM 1713 N N . VAL A 1 230 ? 6.598 20.216 -1.208 1.00 5.25 257 VAL A N 1
ATOM 1714 C CA . VAL A 1 230 ? 5.978 21.359 -1.849 1.00 3.94 257 VAL A CA 1
ATOM 1715 C C . VAL A 1 230 ? 4.978 21.948 -0.848 1.00 5.65 257 VAL A C 1
ATOM 1716 O O . VAL A 1 230 ? 4.298 21.213 -0.129 1.00 6.68 257 VAL A O 1
ATOM 1720 N N . ALA A 1 231 ? 4.898 23.266 -0.796 1.00 5.44 258 ALA A N 1
ATOM 1721 C CA . ALA A 1 231 ? 3.951 23.941 0.111 1.00 6.05 258 ALA A CA 1
ATOM 1722 C C . ALA A 1 231 ? 3.364 25.138 -0.643 1.00 6.98 258 ALA A C 1
ATOM 1723 O O . ALA A 1 231 ? 4.092 25.836 -1.358 1.00 6.55 258 ALA A O 1
ATOM 1725 N N . THR A 1 232 ? 2.098 25.453 -0.380 1.00 6.80 259 THR A N 1
ATOM 1726 C CA . THR A 1 232 ? 1.425 26.559 -0.988 1.00 9.15 259 THR A CA 1
ATOM 1727 C C . THR A 1 232 ? 0.815 27.446 0.106 1.00 11.76 259 THR A C 1
ATOM 1728 O O . THR A 1 232 ? 0.199 26.934 1.068 1.00 12.00 259 THR A O 1
ATOM 1732 N N . SER A 1 233 ? 1.008 28.764 -0.012 1.00 7.89 260 SER A N 1
ATOM 1733 C CA . SER A 1 233 ? 0.262 29.730 0.807 1.00 8.30 260 SER A CA 1
ATOM 1734 C C . SER A 1 233 ? -0.666 30.450 -0.151 1.00 8.23 260 SER A C 1
ATOM 1735 O O . SER A 1 233 ? -0.270 30.885 -1.205 1.00 7.43 260 SER A O 1
ATOM 1738 N N . GLY A 1 234 ? -1.897 30.668 0.278 1.00 7.53 261 GLY A N 1
ATOM 1739 C CA . GLY A 1 234 ? -2.874 31.295 -0.599 1.00 9.19 261 GLY A CA 1
ATOM 1740 C C . GLY A 1 234 ? -3.853 32.132 0.197 1.00 10.85 261 GLY A C 1
ATOM 1741 O O . GLY A 1 234 ? -4.021 31.963 1.407 1.00 10.55 261 GLY A O 1
ATOM 1742 N N . ASP A 1 235 ? -4.547 32.989 -0.533 1.00 8.39 262 ASP A N 1
ATOM 1743 C CA . ASP A 1 235 ? -5.585 33.826 0.071 1.00 10.12 262 ASP A CA 1
ATOM 1744 C C . ASP A 1 235 ? -6.925 33.135 0.183 1.00 11.57 262 ASP A C 1
ATOM 1745 O O . ASP A 1 235 ? -7.918 33.760 0.527 1.00 12.52 262 ASP A O 1
ATOM 1750 N N . TYR A 1 236 ? -6.960 31.837 -0.057 1.00 11.21 263 TYR A N 1
ATOM 1751 C CA . TYR A 1 236 ? -8.181 31.065 0.026 1.00 17.82 263 TYR A CA 1
ATOM 1752 C C . TYR A 1 236 ? -8.125 30.076 1.184 1.00 18.83 263 TYR A C 1
ATOM 1753 O O . TYR A 1 236 ? -9.070 29.337 1.375 1.00 21.88 263 TYR A O 1
ATOM 1762 N N . GLU A 1 237 ? -7.008 30.020 1.919 1.00 21.76 264 GLU A N 1
ATOM 1763 C CA . GLU A 1 237 ? -6.842 29.003 2.986 1.00 21.90 264 GLU A CA 1
ATOM 1764 C C . GLU A 1 237 ? -7.714 29.326 4.198 1.00 22.42 264 GLU A C 1
ATOM 1765 O O . GLU A 1 237 ? -8.394 28.444 4.733 1.00 24.95 264 GLU A O 1
ATOM 1771 N N . ARG A 1 238 ? -7.650 30.576 4.660 1.00 18.91 265 ARG A N 1
ATOM 1772 C CA . ARG A 1 238 ? -8.383 30.985 5.860 1.00 16.76 265 ARG A CA 1
ATOM 1773 C C . ARG A 1 238 ? -8.746 32.450 5.662 1.00 15.18 265 ARG A C 1
ATOM 1774 O O . ARG A 1 238 ? -7.868 33.322 5.768 1.00 13.69 265 ARG A O 1
ATOM 1777 N N . TYR A 1 239 ? -10.016 32.698 5.323 1.00 14.13 266 TYR A N 1
ATOM 1778 C CA . TYR A 1 239 ? -10.490 34.056 5.108 1.00 10.03 266 TYR A CA 1
ATOM 1779 C C . TYR A 1 239 ? -11.942 34.255 5.526 1.00 10.13 266 TYR A C 1
ATOM 1780 O O . TYR A 1 239 ? -12.712 33.315 5.655 1.00 13.17 266 TYR A O 1
ATOM 1789 N N . PHE A 1 240 ? -12.282 35.526 5.686 1.00 7.45 267 PHE A N 1
ATOM 1790 C CA . PHE A 1 240 ? -13.661 35.963 5.906 1.00 6.60 267 PHE A CA 1
ATOM 1791 C C . PHE A 1 240 ? -13.901 37.167 4.979 1.00 5.76 267 PHE A C 1
ATOM 1792 O O . PHE A 1 240 ? -12.987 37.694 4.419 1.00 8.59 267 PHE A O 1
ATOM 1800 N N . VAL A 1 241 ? -15.155 37.558 4.848 1.00 7.01 268 VAL A N 1
ATOM 1801 C CA . VAL A 1 241 ? -15.551 38.630 3.930 1.00 7.29 268 VAL A CA 1
ATOM 1802 C C . VAL A 1 241 ? -16.417 39.585 4.723 1.00 7.78 268 VAL A C 1
ATOM 1803 O O . VAL A 1 241 ? -17.332 39.159 5.477 1.00 10.52 268 VAL A O 1
ATOM 1810 N N . VAL A 1 242 ? -16.115 40.880 4.552 1.00 7.32 269 VAL A N 1
ATOM 1811 C CA . VAL A 1 242 ? -16.906 41.950 5.138 1.00 8.42 269 VAL A CA 1
ATOM 1812 C C . VAL A 1 242 ? -17.056 42.973 4.068 1.00 9.94 269 VAL A C 1
ATOM 1813 O O . VAL A 1 242 ? -16.082 43.395 3.474 1.00 11.97 269 VAL A O 1
ATOM 1817 N N . ASP A 1 243 ? -18.317 43.302 3.749 1.00 14.08 270 ASP A N 1
ATOM 1818 C CA . ASP A 1 243 ? -18.627 44.315 2.714 1.00 16.30 270 ASP A CA 1
ATOM 1819 C C . ASP A 1 243 ? -17.913 44.091 1.412 1.00 16.61 270 ASP A C 1
ATOM 1820 O O . ASP A 1 243 ? -17.361 45.022 0.827 1.00 19.08 270 ASP A O 1
ATOM 1825 N N . GLY A 1 244 ? -17.926 42.840 0.962 1.00 13.41 271 GLY A N 1
ATOM 1826 C CA . GLY A 1 244 ? -17.420 42.469 -0.336 1.00 14.58 271 GLY A CA 1
ATOM 1827 C C . GLY A 1 244 ? -15.921 42.318 -0.421 1.00 12.99 271 GLY A C 1
ATOM 1828 O O . GLY A 1 244 ? -15.432 41.995 -1.508 1.00 15.75 271 GLY A O 1
ATOM 1829 N N . VAL A 1 245 ? -15.216 42.545 0.705 1.00 11.52 272 VAL A N 1
ATOM 1830 C CA . VAL A 1 245 ? -13.757 42.486 0.745 1.00 10.84 272 VAL A CA 1
ATOM 1831 C C . VAL A 1 245 ? -13.300 41.262 1.532 1.00 6.78 272 VAL A C 1
ATOM 1832 O O . VAL A 1 245 ? -13.874 40.927 2.577 1.00 7.19 272 VAL A O 1
ATOM 1836 N N . ARG A 1 246 ? -12.266 40.600 0.994 1.00 11.40 273 ARG A N 1
ATOM 1837 C CA . ARG A 1 246 ? -11.716 39.414 1.625 1.00 8.29 273 ARG A CA 1
ATOM 1838 C C . ARG A 1 246 ? -10.590 39.787 2.597 1.00 8.91 273 ARG A C 1
ATOM 1839 O O . ARG A 1 246 ? -9.710 40.565 2.227 1.00 10.27 273 ARG A O 1
ATOM 1847 N N . TYR A 1 247 ? -10.632 39.221 3.795 1.00 7.45 274 TYR A N 1
ATOM 1848 C CA . TYR A 1 247 ? -9.577 39.378 4.793 1.00 5.84 274 TYR A CA 1
ATOM 1849 C C . TYR A 1 247 ? -9.099 37.969 5.086 1.00 7.35 274 TYR A C 1
ATOM 1850 O O . TYR A 1 247 ? -9.808 37.140 5.625 1.00 9.17 274 TYR A O 1
ATOM 1859 N N . HIS A 1 248 ? -7.868 37.705 4.690 1.00 9.44 275 HIS A N 1
ATOM 1860 C CA . HIS A 1 248 ? -7.275 36.378 4.864 1.00 9.54 275 HIS A CA 1
ATOM 1861 C C . HIS A 1 248 ? -6.160 36.456 5.941 1.00 6.82 275 HIS A C 1
ATOM 1862 O O . HIS A 1 248 ? -5.753 37.555 6.365 1.00 8.43 275 HIS A O 1
ATOM 1869 N N . HIS A 1 249 ? -5.703 35.280 6.365 1.00 9.46 276 HIS A N 1
ATOM 1870 C CA . HIS A 1 249 ? -4.873 35.149 7.564 1.00 9.36 276 HIS A CA 1
ATOM 1871 C C . HIS A 1 249 ? -3.393 35.420 7.348 1.00 9.83 276 HIS A C 1
ATOM 1872 O O . HIS A 1 249 ? -2.614 35.397 8.306 1.00 11.31 276 HIS A O 1
ATOM 1879 N N . ILE A 1 250 ? -2.998 35.645 6.103 1.00 6.38 277 ILE A N 1
ATOM 1880 C CA . ILE A 1 250 ? -1.569 35.888 5.809 1.00 8.52 277 ILE A CA 1
ATOM 1881 C C . ILE A 1 250 ? -1.307 37.381 5.924 1.00 8.37 277 ILE A C 1
ATOM 1882 O O . ILE A 1 250 ? -1.317 38.161 4.969 1.00 9.21 277 ILE A O 1
ATOM 1887 N N . LEU A 1 251 ? -1.033 37.782 7.164 1.00 6.82 278 LEU A N 1
ATOM 1888 C CA . LEU A 1 251 ? -0.774 39.194 7.443 1.00 7.25 278 LEU A CA 1
ATOM 1889 C C . LEU A 1 251 ? 0.646 39.574 7.078 1.00 8.98 278 LEU A C 1
ATOM 1890 O O . LEU A 1 251 ? 1.589 38.785 7.250 1.00 8.83 278 LEU A O 1
ATOM 1895 N N . ASP A 1 252 ? 0.800 40.762 6.548 1.00 9.26 279 ASP A N 1
ATOM 1896 C CA . ASP A 1 252 ? 2.118 41.398 6.408 1.00 5.88 279 ASP A CA 1
ATOM 1897 C C . ASP A 1 252 ? 2.536 41.890 7.814 1.00 6.41 279 ASP A C 1
ATOM 1898 O O . ASP A 1 252 ? 1.942 42.794 8.368 1.00 8.77 279 ASP A O 1
ATOM 1903 N N . PRO A 1 253 ? 3.578 41.266 8.396 1.00 9.11 280 PRO A N 1
ATOM 1904 C CA . PRO A 1 253 ? 3.924 41.699 9.747 1.00 8.54 280 PRO A CA 1
ATOM 1905 C C . PRO A 1 253 ? 4.369 43.137 9.904 1.00 12.63 280 PRO A C 1
ATOM 1906 O O . PRO A 1 253 ? 4.332 43.647 11.040 1.00 13.90 280 PRO A O 1
ATOM 1910 N N . SER A 1 254 ? 4.716 43.799 8.803 1.00 10.89 281 SER A N 1
ATOM 1911 C CA . SER A 1 254 ? 5.166 45.201 8.871 1.00 13.55 281 SER A CA 1
ATOM 1912 C C . SER A 1 254 ? 3.979 46.154 8.817 1.00 13.01 281 SER A C 1
ATOM 1913 O O . SER A 1 254 ? 4.128 47.309 9.197 1.00 17.89 281 SER A O 1
ATOM 1916 N N . THR A 1 255 ? 2.811 45.701 8.337 1.00 10.12 282 THR A N 1
ATOM 1917 C CA . THR A 1 255 ? 1.644 46.581 8.223 1.00 11.88 282 THR A CA 1
ATOM 1918 C C . THR A 1 255 ? 0.484 46.194 9.135 1.00 10.97 282 THR A C 1
ATOM 1919 O O . THR A 1 255 ? -0.346 47.040 9.484 1.00 12.47 282 THR A O 1
ATOM 1923 N N . GLY A 1 256 ? 0.422 44.911 9.472 1.00 7.93 283 GLY A N 1
ATOM 1924 C CA . GLY A 1 256 ? -0.702 44.393 10.262 1.00 7.76 283 GLY A CA 1
ATOM 1925 C C . GLY A 1 256 ? -1.989 44.111 9.503 1.00 6.80 283 GLY A C 1
ATOM 1926 O O . GLY A 1 256 ? -2.983 43.774 10.122 1.00 7.32 283 GLY A O 1
ATOM 1927 N N . TYR A 1 257 ? -1.957 44.212 8.168 1.00 6.90 284 TYR A N 1
ATOM 1928 C CA . TYR A 1 257 ? -3.109 43.928 7.324 1.00 7.13 284 TYR A CA 1
ATOM 1929 C C . TYR A 1 257 ? -2.775 42.681 6.459 1.00 8.48 284 TYR A C 1
ATOM 1930 O O . TYR A 1 257 ? -1.583 42.354 6.249 1.00 7.19 284 TYR A O 1
ATOM 1939 N N . PRO A 1 258 ? -3.803 41.986 5.947 1.00 5.44 285 PRO A N 1
ATOM 1940 C CA . PRO A 1 258 ? -3.601 40.913 4.997 1.00 9.04 285 PRO A CA 1
ATOM 1941 C C . PRO A 1 258 ? -2.716 41.378 3.882 1.00 8.91 285 PRO A C 1
ATOM 1942 O O . PRO A 1 258 ? -2.871 42.480 3.350 1.00 9.74 285 PRO A O 1
ATOM 1946 N N . ALA A 1 259 ? -1.748 40.556 3.528 1.00 9.91 286 ALA A N 1
ATOM 1947 C CA . ALA A 1 259 ? -0.867 40.908 2.421 1.00 9.44 286 ALA A CA 1
ATOM 1948 C C . ALA A 1 259 ? -1.681 40.867 1.106 1.00 7.78 286 ALA A C 1
ATOM 1949 O O . ALA A 1 259 ? -2.483 39.956 0.926 1.00 9.13 286 ALA A O 1
ATOM 1951 N N . ARG A 1 260 ? -1.483 41.856 0.231 1.00 9.74 287 ARG A N 1
ATOM 1952 C CA . ARG A 1 260 ? -2.273 42.035 -0.978 1.00 9.66 287 ARG A CA 1
ATOM 1953 C C . ARG A 1 260 ? -1.484 41.825 -2.264 1.00 10.30 287 ARG A C 1
ATOM 1954 O O . ARG A 1 260 ? -0.249 41.732 -2.222 1.00 15.29 287 ARG A O 1
ATOM 1962 N N . GLY A 1 261 ? -2.179 41.676 -3.395 1.00 9.21 288 GLY A N 1
ATOM 1963 C CA . GLY A 1 261 ? -1.483 41.618 -4.667 1.00 9.73 288 GLY A CA 1
ATOM 1964 C C . GLY A 1 261 ? -1.137 40.223 -5.145 1.00 10.40 288 GLY A C 1
ATOM 1965 O O . GLY A 1 261 ? -0.688 40.054 -6.279 1.00 11.67 288 GLY A O 1
ATOM 1966 N N . VAL A 1 262 ? -1.442 39.219 -4.322 1.00 10.03 289 VAL A N 1
ATOM 1967 C CA . VAL A 1 262 ? -1.003 37.831 -4.567 1.00 8.88 289 VAL A CA 1
ATOM 1968 C C . VAL A 1 262 ? -2.125 36.848 -4.212 1.00 7.52 289 VAL A C 1
ATOM 1969 O O . VAL A 1 262 ? -2.775 36.980 -3.170 1.00 9.01 289 VAL A O 1
ATOM 1973 N N . TRP A 1 263 ? -2.402 35.882 -5.084 1.00 7.06 290 TRP A N 1
ATOM 1974 C CA . TRP A 1 263 ? -3.382 34.865 -4.818 1.00 6.12 290 TRP A CA 1
ATOM 1975 C C . TRP A 1 263 ? -2.769 33.600 -4.202 1.00 7.10 290 TRP A C 1
ATOM 1976 O O . TRP A 1 263 ? -3.326 32.998 -3.259 1.00 8.68 290 TRP A O 1
ATOM 1987 N N . SER A 1 264 ? -1.624 33.181 -4.729 1.00 6.13 291 SER A N 1
ATOM 1988 C CA . SER A 1 264 ? -0.907 32.047 -4.113 1.00 6.74 291 SER A CA 1
ATOM 1989 C C . SER A 1 264 ? 0.562 32.010 -4.428 1.00 8.79 291 SER A C 1
ATOM 1990 O O . SER A 1 264 ? 1.023 32.605 -5.410 1.00 7.12 291 SER A O 1
ATOM 1993 N N . VAL A 1 265 ? 1.314 31.355 -3.552 1.00 6.42 292 VAL A N 1
ATOM 1994 C CA . VAL A 1 265 ? 2.732 31.108 -3.808 1.00 5.67 292 VAL A CA 1
ATOM 1995 C C . VAL A 1 265 ? 2.980 29.647 -3.433 1.00 8.45 292 VAL A C 1
ATOM 1996 O O . VAL A 1 265 ? 2.589 29.226 -2.344 1.00 7.79 292 VAL A O 1
ATOM 2000 N N . THR A 1 266 ? 3.613 28.916 -4.345 1.00 6.11 293 THR A N 1
ATOM 2001 C CA . THR A 1 266 ? 3.919 27.493 -4.205 1.00 4.88 293 THR A CA 1
ATOM 2002 C C . THR A 1 266 ? 5.431 27.349 -4.246 1.00 6.95 293 THR A C 1
ATOM 2003 O O . THR A 1 266 ? 6.081 27.910 -5.149 1.00 7.04 293 THR A O 1
ATOM 2007 N N . ILE A 1 267 ? 5.973 26.667 -3.246 1.00 4.43 294 ILE A N 1
ATOM 2008 C CA . ILE A 1 267 ? 7.407 26.484 -3.114 1.00 5.59 294 ILE A CA 1
ATOM 2009 C C . ILE A 1 267 ? 7.740 25.010 -3.076 1.00 6.69 294 ILE A C 1
ATOM 2010 O O . ILE A 1 267 ? 7.173 24.266 -2.298 1.00 5.74 294 ILE A O 1
ATOM 2015 N N . ILE A 1 268 ? 8.677 24.637 -3.939 1.00 4.71 295 ILE A N 1
ATOM 2016 C CA . ILE A 1 268 ? 9.335 23.333 -3.877 1.00 4.39 295 ILE A CA 1
ATOM 2017 C C . ILE A 1 268 ? 10.659 23.506 -3.150 1.00 7.07 295 ILE A C 1
ATOM 2018 O O . ILE A 1 268 ? 11.456 24.388 -3.475 1.00 6.29 295 ILE A O 1
ATOM 2023 N N . ALA A 1 269 ? 10.891 22.664 -2.145 1.00 5.62 296 ALA A N 1
ATOM 2024 C CA . ALA A 1 269 ? 12.109 22.732 -1.351 1.00 5.00 296 ALA A CA 1
ATOM 2025 C C . ALA A 1 269 ? 12.539 21.336 -0.871 1.00 6.62 296 ALA A C 1
ATOM 2026 O O . ALA A 1 269 ? 11.819 20.348 -1.062 1.00 7.30 296 ALA A O 1
ATOM 2028 N N . GLU A 1 270 ? 13.725 21.293 -0.283 1.00 8.56 297 GLU A N 1
ATOM 2029 C CA . GLU A 1 270 ? 14.253 20.068 0.242 1.00 7.42 297 GLU A CA 1
ATOM 2030 C C . GLU A 1 270 ? 13.456 19.477 1.372 1.00 6.61 297 GLU A C 1
ATOM 2031 O O . GLU A 1 270 ? 13.456 18.232 1.549 1.00 10.09 297 GLU A O 1
ATOM 2034 N N . ASP A 1 271 ? 12.826 20.346 2.166 1.00 8.52 298 ASP A N 1
ATOM 2035 C CA . ASP A 1 271 ? 12.052 19.898 3.283 1.00 9.50 298 ASP A CA 1
ATOM 2036 C C . ASP A 1 271 ? 10.833 20.765 3.451 1.00 8.87 298 ASP A C 1
ATOM 2037 O O . ASP A 1 271 ? 10.727 21.897 2.910 1.00 7.90 298 ASP A O 1
ATOM 2042 N N . ALA A 1 272 ? 9.851 20.203 4.142 1.00 7.34 299 ALA A N 1
ATOM 2043 C CA . ALA A 1 272 ? 8.587 20.881 4.213 1.00 6.48 299 ALA A CA 1
ATOM 2044 C C . ALA A 1 272 ? 8.605 22.094 5.162 1.00 4.45 299 ALA A C 1
ATOM 2045 O O . ALA A 1 272 ? 7.835 23.026 4.954 1.00 6.09 299 ALA A O 1
ATOM 2047 N N . THR A 1 273 ? 9.435 22.055 6.203 1.00 6.29 300 THR A N 1
ATOM 2048 C CA . THR A 1 273 ? 9.567 23.172 7.089 1.00 6.85 300 THR A CA 1
ATOM 2049 C C . THR A 1 273 ? 9.988 24.431 6.271 1.00 6.46 300 THR A C 1
ATOM 2050 O O . THR A 1 273 ? 9.388 25.505 6.399 1.00 6.86 300 THR A O 1
ATOM 2054 N N . THR A 1 274 ? 11.015 24.273 5.452 1.00 7.20 301 THR A N 1
ATOM 2055 C CA . THR A 1 274 ? 11.495 25.353 4.593 1.00 6.41 301 THR A CA 1
ATOM 2056 C C . THR A 1 274 ? 10.393 25.802 3.602 1.00 5.82 301 THR A C 1
ATOM 2057 O O . THR A 1 274 ? 10.145 27.002 3.438 1.00 6.55 301 THR A O 1
ATOM 2061 N N . ALA A 1 275 ? 9.738 24.848 2.948 1.00 6.13 302 ALA A N 1
ATOM 2062 C CA . ALA A 1 275 ? 8.754 25.173 1.948 1.00 8.21 302 ALA A CA 1
ATOM 2063 C C . ALA A 1 275 ? 7.597 25.927 2.596 1.00 8.76 302 ALA A C 1
ATOM 2064 O O . ALA A 1 275 ? 7.071 26.876 2.020 1.00 7.78 302 ALA A O 1
ATOM 2066 N N . ASP A 1 276 ? 7.180 25.494 3.796 1.00 8.16 303 ASP A N 1
ATOM 2067 C CA . ASP A 1 276 ? 6.048 26.117 4.505 1.00 6.24 303 ASP A CA 1
ATOM 2068 C C . ASP A 1 276 ? 6.414 27.562 4.929 1.00 5.53 303 ASP A C 1
ATOM 2069 O O . ASP A 1 276 ? 5.685 28.499 4.616 1.00 8.09 303 ASP A O 1
ATOM 2074 N N . ALA A 1 277 ? 7.556 27.748 5.628 1.00 4.77 304 ALA A N 1
ATOM 2075 C CA . ALA A 1 277 ? 7.940 29.086 6.098 1.00 6.26 304 ALA A CA 1
ATOM 2076 C C . ALA A 1 277 ? 8.137 30.044 4.927 1.00 5.15 304 ALA A C 1
ATOM 2077 O O . ALA A 1 277 ? 7.721 31.198 4.962 1.00 8.03 304 ALA A O 1
ATOM 2079 N N .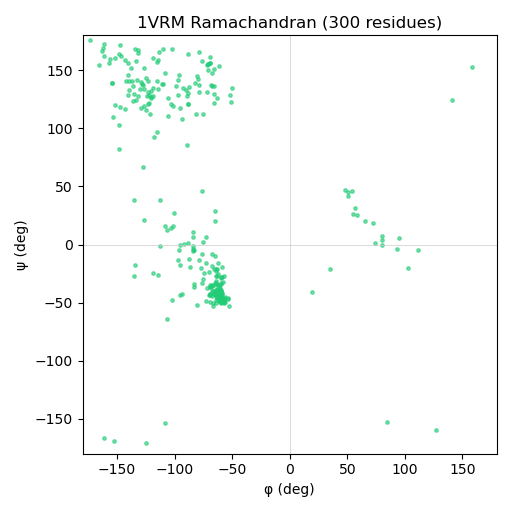 LEU A 1 278 ? 8.822 29.568 3.881 1.00 6.54 305 LEU A N 1
ATOM 2080 C CA . LEU A 1 278 ? 9.132 30.434 2.774 1.00 6.65 305 LEU A CA 1
ATOM 2081 C C . LEU A 1 278 ? 7.942 30.681 1.856 1.00 5.72 305 LEU A C 1
ATOM 2082 O O . LEU A 1 278 ? 7.872 31.723 1.219 1.00 7.56 305 LEU A O 1
ATOM 2087 N N . SER A 1 279 ? 6.935 29.825 1.890 1.00 4.61 306 SER A N 1
ATOM 2088 C CA . SER A 1 279 ? 5.754 30.093 1.059 1.00 5.46 306 SER A CA 1
ATOM 2089 C C . SER A 1 279 ? 5.001 31.285 1.693 1.00 8.84 306 SER A C 1
ATOM 2090 O O . SER A 1 279 ? 4.497 32.126 0.986 1.00 7.92 306 SER A O 1
ATOM 2093 N N . THR A 1 280 ? 4.981 31.342 3.036 1.00 6.67 307 THR A N 1
ATOM 2094 C CA . THR A 1 280 ? 4.380 32.461 3.736 1.00 6.28 307 THR A CA 1
ATOM 2095 C C . THR A 1 280 ? 5.154 33.736 3.433 1.00 5.92 307 THR A C 1
ATOM 2096 O O . THR A 1 280 ? 4.591 34.756 3.080 1.00 8.03 307 THR A O 1
ATOM 2100 N N . ALA A 1 281 ? 6.474 33.684 3.598 1.00 5.89 308 ALA A N 1
ATOM 2101 C CA . ALA A 1 281 ? 7.290 34.868 3.343 1.00 3.42 308 ALA A CA 1
ATOM 2102 C C . ALA A 1 281 ? 7.147 35.353 1.892 1.00 3.77 308 ALA A C 1
ATOM 2103 O O . ALA A 1 281 ? 7.039 36.538 1.619 1.00 8.24 308 ALA A O 1
ATOM 2105 N N . GLY A 1 282 ? 7.184 34.407 0.962 1.00 5.76 309 GLY A N 1
ATOM 2106 C CA . GLY A 1 282 ? 7.049 34.768 -0.472 1.00 7.20 309 GLY A CA 1
ATOM 2107 C C . GLY A 1 282 ? 5.707 35.398 -0.775 1.00 7.68 309 GLY A C 1
ATOM 2108 O O . GLY A 1 282 ? 5.608 36.339 -1.588 1.00 6.43 309 GLY A O 1
ATOM 2109 N N . PHE A 1 283 ? 4.654 34.894 -0.157 1.00 4.86 310 PHE A N 1
ATOM 2110 C CA . PHE A 1 283 ? 3.315 35.478 -0.321 1.00 7.25 310 PHE A CA 1
ATOM 2111 C C . PHE A 1 283 ? 3.328 36.966 0.094 1.00 6.34 310 PHE A C 1
ATOM 2112 O O . PHE A 1 283 ? 2.854 37.824 -0.607 1.00 9.21 310 PHE A O 1
ATOM 2120 N N . VAL A 1 284 ? 3.886 37.243 1.263 1.00 6.68 311 VAL A N 1
ATOM 2121 C CA . VAL A 1 284 ? 3.984 38.594 1.771 1.00 8.35 311 VAL A CA 1
ATOM 2122 C C . VAL A 1 284 ? 4.878 39.479 0.905 1.00 10.49 311 VAL A C 1
ATOM 2123 O O . VAL A 1 284 ? 4.588 40.638 0.723 1.00 14.54 311 VAL A O 1
ATOM 2135 N N . ALA A 1 286 ? 5.809 39.051 -2.337 1.00 11.36 313 ALA A N 1
ATOM 2136 C CA . ALA A 1 286 ? 5.567 39.060 -3.807 1.00 11.41 313 ALA A CA 1
ATOM 2137 C C . ALA A 1 286 ? 4.607 40.174 -4.239 1.00 15.77 313 ALA A C 1
ATOM 2138 O O . ALA A 1 286 ? 4.569 40.559 -5.414 1.00 14.31 313 ALA A O 1
ATOM 2140 N N . GLY A 1 287 ? 3.806 40.681 -3.315 1.00 15.34 314 GLY A N 1
ATOM 2141 C CA . GLY A 1 287 ? 2.926 41.781 -3.662 1.00 16.40 314 GLY A CA 1
ATOM 2142 C C . GLY A 1 287 ? 3.662 43.103 -3.748 1.00 18.44 314 GLY A C 1
ATOM 2143 O O . GLY A 1 287 ? 3.093 44.086 -4.210 1.00 22.47 314 GLY A O 1
ATOM 2144 N N . LYS A 1 288 ? 4.928 43.142 -3.343 1.00 16.01 315 LYS A N 1
ATOM 2145 C CA . LYS A 1 288 ? 5.734 44.359 -3.436 1.00 16.68 315 LYS A CA 1
ATOM 2146 C C . LYS A 1 288 ? 6.714 44.340 -4.631 1.00 18.73 315 LYS A C 1
ATOM 2147 O O . LYS A 1 288 ? 6.840 45.331 -5.335 1.00 23.86 315 LYS A O 1
ATOM 2153 N N . ASP A 1 289 ? 7.450 43.245 -4.799 1.00 14.83 316 ASP A N 1
ATOM 2154 C CA . ASP A 1 289 ? 8.391 43.119 -5.945 1.00 12.94 316 ASP A CA 1
ATOM 2155 C C . ASP A 1 289 ? 8.463 41.639 -6.326 1.00 9.47 316 ASP A C 1
ATOM 2156 O O . ASP A 1 289 ? 9.372 40.904 -5.901 1.00 9.70 316 ASP A O 1
ATOM 2161 N N . TRP A 1 290 ? 7.487 41.190 -7.103 1.00 7.60 317 TRP A N 1
ATOM 2162 C CA . TRP A 1 290 ? 7.421 39.788 -7.467 1.00 8.14 317 TRP A CA 1
ATOM 2163 C C . TRP A 1 290 ? 8.664 39.355 -8.265 1.00 7.91 317 TRP A C 1
ATOM 2164 O O . TRP A 1 290 ? 9.131 38.229 -8.136 1.00 6.78 317 TRP A O 1
ATOM 2175 N N . ARG A 1 291 ? 9.211 40.239 -9.107 1.00 7.48 318 ARG A N 1
ATOM 2176 C CA . ARG A 1 291 ? 10.370 39.837 -9.907 1.00 8.79 318 ARG A CA 1
ATOM 2177 C C . ARG A 1 291 ? 11.568 39.521 -9.022 1.00 5.12 318 ARG A C 1
ATOM 2178 O O . ARG A 1 291 ? 12.314 38.581 -9.313 1.00 10.24 318 ARG A O 1
ATOM 2186 N N . LYS A 1 292 ? 11.769 40.304 -7.968 1.00 6.94 319 LYS A N 1
ATOM 2187 C CA . LYS A 1 292 ? 12.850 40.087 -7.059 1.00 7.72 319 LYS A CA 1
ATOM 2188 C C . LYS A 1 292 ? 12.652 38.836 -6.243 1.00 8.01 319 LYS A C 1
ATOM 2189 O O . LYS A 1 292 ? 13.615 38.131 -5.929 1.00 9.34 319 LYS A O 1
ATOM 2197 N N . VAL A 1 293 ? 11.413 38.562 -5.869 1.00 5.26 320 VAL A N 1
ATOM 2198 C CA . VAL A 1 293 ? 11.069 37.299 -5.173 1.00 6.26 320 VAL A CA 1
ATOM 2199 C C . VAL A 1 293 ? 11.397 36.099 -6.064 1.00 6.07 320 VAL A C 1
ATOM 2200 O O . VAL A 1 293 ? 12.052 35.140 -5.647 1.00 6.87 320 VAL A O 1
ATOM 2204 N N . VAL A 1 294 ? 10.966 36.126 -7.323 1.00 6.59 321 VAL A N 1
ATOM 2205 C CA . VAL A 1 294 ? 11.219 35.020 -8.225 1.00 7.46 321 VAL A CA 1
ATOM 2206 C C . VAL A 1 294 ? 12.715 34.809 -8.430 1.00 7.15 321 VAL A C 1
ATOM 2207 O O . VAL A 1 294 ? 13.206 33.673 -8.518 1.00 7.40 321 VAL A O 1
ATOM 2211 N N . LEU A 1 295 ? 13.454 35.922 -8.472 1.00 6.45 322 LEU A N 1
ATOM 2212 C CA . LEU A 1 295 ? 14.919 35.853 -8.600 1.00 7.74 322 LEU A CA 1
ATOM 2213 C C . LEU A 1 295 ? 15.606 35.300 -7.330 1.00 8.96 322 LEU A C 1
ATOM 2214 O O . LEU A 1 295 ? 16.445 34.424 -7.416 1.00 9.69 322 LEU A O 1
ATOM 2219 N N . ASP A 1 296 ? 15.261 35.848 -6.179 1.00 7.12 323 ASP A N 1
ATOM 2220 C CA . ASP A 1 296 ? 16.012 35.610 -4.948 1.00 6.57 323 ASP A CA 1
ATOM 2221 C C . ASP A 1 296 ? 15.624 34.314 -4.228 1.00 7.54 323 ASP A C 1
ATOM 2222 O O . ASP A 1 296 ? 16.504 33.675 -3.610 1.00 8.81 323 ASP A O 1
ATOM 2227 N N . PHE A 1 297 ? 14.343 33.914 -4.292 1.00 5.43 324 PHE A N 1
ATOM 2228 C CA . PHE A 1 297 ? 13.898 32.758 -3.514 1.00 4.61 324 PHE A CA 1
ATOM 2229 C C . PHE A 1 297 ? 14.597 31.458 -3.832 1.00 5.91 324 PHE A C 1
ATOM 2230 O O . PHE A 1 297 ? 14.922 30.710 -2.905 1.00 6.06 324 PHE A O 1
ATOM 2238 N N . PRO A 1 298 ? 14.844 31.161 -5.112 1.00 6.56 325 PRO A N 1
ATOM 2239 C CA . PRO A 1 298 ? 15.547 29.919 -5.460 1.00 7.77 325 PRO A CA 1
ATOM 2240 C C . PRO A 1 298 ? 16.910 29.854 -4.846 1.00 10.28 325 PRO A C 1
ATOM 2241 O O . PRO A 1 298 ? 17.368 28.755 -4.514 1.00 7.11 325 PRO A O 1
ATOM 2245 N N . ASN A 1 299 ? 17.530 30.999 -4.617 1.00 8.45 326 ASN A N 1
ATOM 2246 C CA . ASN A 1 299 ? 18.850 30.985 -3.968 1.00 8.19 326 ASN A CA 1
ATOM 2247 C C . ASN A 1 299 ? 18.842 30.732 -2.463 1.00 9.81 326 ASN A C 1
ATOM 2248 O O . ASN A 1 299 ? 19.900 30.634 -1.835 1.00 13.19 326 ASN A O 1
ATOM 2261 N N . GLY A 1 301 ? 16.857 28.160 -1.649 1.00 9.80 328 GLY A N 1
ATOM 2262 C CA . GLY A 1 301 ? 16.359 26.815 -1.810 1.00 10.40 328 GLY A CA 1
ATOM 2263 C C . GLY A 1 301 ? 14.838 26.728 -1.954 1.00 10.81 328 GLY A C 1
ATOM 2264 O O . GLY A 1 301 ? 14.246 25.671 -1.722 1.00 11.23 328 GLY A O 1
ATOM 2265 N N . ALA A 1 302 ? 14.204 27.821 -2.351 1.00 8.81 329 ALA A N 1
ATOM 2266 C CA . ALA A 1 302 ? 12.746 27.866 -2.496 1.00 6.80 329 ALA A CA 1
ATOM 2267 C C . ALA A 1 302 ? 12.400 28.093 -4.009 1.00 6.65 329 ALA A C 1
ATOM 2268 O O . ALA A 1 302 ? 12.434 29.220 -4.483 1.00 8.66 329 ALA A O 1
ATOM 2270 N N . HIS A 1 303 ? 12.118 27.014 -4.733 1.00 5.02 330 HIS A N 1
ATOM 2271 C CA . HIS A 1 303 ? 11.846 27.034 -6.129 1.00 6.29 330 HIS A CA 1
ATOM 2272 C C . HIS A 1 303 ? 10.385 27.265 -6.298 1.00 7.87 330 HIS A C 1
ATOM 2273 O O . HIS A 1 303 ? 9.576 26.447 -5.824 1.00 8.59 330 HIS A O 1
ATOM 2280 N N . LEU A 1 304 ? 10.003 28.343 -6.986 1.00 6.10 331 LEU A N 1
ATOM 2281 C CA . LEU A 1 304 ? 8.645 28.830 -6.793 1.00 6.00 331 LEU A CA 1
ATOM 2282 C C . LEU A 1 304 ? 7.817 29.183 -7.995 1.00 5.94 331 LEU A C 1
ATOM 2283 O O . LEU A 1 304 ? 8.322 29.481 -9.085 1.00 6.43 331 LEU A O 1
ATOM 2288 N N . LEU A 1 305 ? 6.515 29.168 -7.753 1.00 6.40 332 LEU A N 1
ATOM 2289 C CA . LEU A 1 305 ? 5.514 29.612 -8.706 1.00 6.05 332 LEU A CA 1
ATOM 2290 C C . LEU A 1 305 ? 4.579 30.547 -7.954 1.00 6.51 332 LEU A C 1
ATOM 2291 O O . LEU A 1 305 ? 4.047 30.163 -6.900 1.00 7.44 332 LEU A O 1
ATOM 2296 N N . ILE A 1 306 ? 4.361 31.746 -8.486 1.00 4.98 333 ILE A N 1
ATOM 2297 C CA . ILE A 1 306 ? 3.478 32.739 -7.889 1.00 6.26 333 ILE A CA 1
ATOM 2298 C C . ILE A 1 306 ? 2.283 32.958 -8.816 1.00 7.26 333 ILE A C 1
ATOM 2299 O O . ILE A 1 306 ? 2.447 33.122 -10.008 1.00 7.61 333 ILE A O 1
ATOM 2304 N N . VAL A 1 307 ? 1.071 32.973 -8.251 1.00 5.09 334 VAL A N 1
ATOM 2305 C CA . VAL A 1 307 ? -0.097 33.410 -8.988 1.00 5.10 334 VAL A CA 1
ATOM 2306 C C . VAL A 1 307 ? -0.432 34.789 -8.441 1.00 6.87 334 VAL A C 1
ATOM 2307 O O . VAL A 1 307 ? -0.821 34.926 -7.273 1.00 6.89 334 VAL A O 1
ATOM 2311 N N . LEU A 1 308 ? -0.223 35.798 -9.260 1.00 5.63 335 LEU A N 1
ATOM 2312 C CA . LEU A 1 308 ? -0.472 37.161 -8.857 1.00 8.74 335 LEU A CA 1
ATOM 2313 C C . LEU A 1 308 ? -1.985 37.438 -8.868 1.00 7.72 335 LEU A C 1
ATOM 2314 O O . LEU A 1 308 ? -2.741 36.707 -9.495 1.00 8.47 335 LEU A O 1
ATOM 2319 N N . GLU A 1 309 ? -2.398 38.441 -8.113 1.00 9.43 336 GLU A N 1
ATOM 2320 C CA . GLU A 1 309 ? -3.778 38.891 -8.171 1.00 10.50 336 GLU A CA 1
ATOM 2321 C C . GLU A 1 309 ? -4.147 39.154 -9.614 1.00 10.34 336 GLU A C 1
ATOM 2322 O O . GLU A 1 309 ? -3.440 39.856 -10.316 1.00 11.93 336 GLU A O 1
ATOM 2328 N N . GLY A 1 310 ? -5.247 38.581 -10.056 1.00 13.18 337 GLY A N 1
ATOM 2329 C CA . GLY A 1 310 ? -5.668 38.712 -11.452 1.00 11.23 337 GLY A CA 1
ATOM 2330 C C . GLY A 1 310 ? -5.376 37.475 -12.253 1.00 13.62 337 GLY A C 1
ATOM 2331 O O . GLY A 1 310 ? -5.991 37.229 -13.288 1.00 15.63 337 GLY A O 1
ATOM 2332 N N . GLY A 1 311 ? -4.454 36.645 -11.759 1.00 10.87 338 GLY A N 1
ATOM 2333 C CA . GLY A 1 311 ? -4.259 35.309 -12.318 1.00 8.87 338 GLY A CA 1
ATOM 2334 C C . GLY A 1 311 ? -2.957 35.030 -13.070 1.00 9.25 338 GLY A C 1
ATOM 2335 O O . GLY A 1 311 ? -2.694 33.872 -13.428 1.00 11.67 338 GLY A O 1
ATOM 2336 N N . ALA A 1 312 ? -2.113 36.045 -13.257 1.00 11.13 339 ALA A N 1
ATOM 2337 C CA . ALA A 1 312 ? -0.857 35.835 -13.967 1.00 10.33 339 ALA A CA 1
ATOM 2338 C C . ALA A 1 312 ? 0.050 34.910 -13.169 1.00 10.19 339 ALA A C 1
ATOM 2339 O O . ALA A 1 312 ? 0.166 35.062 -11.969 1.00 8.74 339 ALA A O 1
ATOM 2341 N N . ILE A 1 313 ? 0.681 33.966 -13.854 1.00 9.09 340 ILE A N 1
ATOM 2342 C CA . ILE A 1 313 ? 1.565 32.992 -13.222 1.00 8.59 340 ILE A CA 1
ATOM 2343 C C . ILE A 1 313 ? 3.018 33.340 -13.544 1.00 11.39 340 ILE A C 1
ATOM 2344 O O . ILE A 1 313 ? 3.382 33.480 -14.718 1.00 11.99 340 ILE A O 1
ATOM 2349 N N . GLU A 1 314 ? 3.835 33.481 -12.514 1.00 7.75 341 GLU A N 1
ATOM 2350 C CA . GLU A 1 314 ? 5.256 33.725 -12.659 1.00 9.40 341 GLU A CA 1
ATOM 2351 C C . GLU A 1 314 ? 6.004 32.627 -11.920 1.00 11.69 341 GLU A C 1
ATOM 2352 O O . GLU A 1 314 ? 5.713 32.345 -10.780 1.00 12.32 341 GLU A O 1
ATOM 2358 N N . ARG A 1 315 ? 6.977 32.025 -12.568 1.00 10.63 342 ARG A N 1
ATOM 2359 C CA . ARG A 1 315 ? 7.733 31.030 -11.851 1.00 8.32 342 ARG A CA 1
ATOM 2360 C C . ARG A 1 315 ? 9.200 31.089 -12.175 1.00 9.38 342 ARG A C 1
ATOM 2361 O O . ARG A 1 315 ? 9.620 31.637 -13.199 1.00 9.72 342 ARG A O 1
ATOM 2369 N N . SER A 1 316 ? 9.997 30.594 -11.250 1.00 7.35 343 SER A N 1
ATOM 2370 C CA . SER A 1 316 ? 11.434 30.534 -11.482 1.00 8.05 343 SER A CA 1
ATOM 2371 C C . SER A 1 316 ? 11.793 29.494 -12.496 1.00 8.37 343 SER A C 1
ATOM 2372 O O . SER A 1 316 ? 11.101 28.546 -12.694 1.00 7.23 343 SER A O 1
ATOM 2375 N N . GLU A 1 317 ? 12.944 29.680 -13.156 1.00 7.99 344 GLU A N 1
ATOM 2376 C CA . GLU A 1 317 ? 13.413 28.658 -14.071 1.00 10.56 344 GLU A CA 1
ATOM 2377 C C . GLU A 1 317 ? 13.641 27.318 -13.341 1.00 8.19 344 GLU A C 1
ATOM 2378 O O . GLU A 1 317 ? 13.456 26.242 -13.896 1.00 9.13 344 GLU A O 1
ATOM 2384 N N . THR A 1 318 ? 14.047 27.386 -12.083 1.00 7.55 345 THR A N 1
ATOM 2385 C CA . THR A 1 318 ? 14.254 26.176 -11.292 1.00 8.09 345 THR A CA 1
ATOM 2386 C C . THR A 1 318 ? 12.917 25.426 -11.106 1.00 7.96 345 THR A C 1
ATOM 2387 O O . THR A 1 318 ? 12.879 24.212 -11.103 1.00 9.58 345 THR A O 1
ATOM 2391 N N . PHE A 1 319 ? 11.819 26.154 -10.896 1.00 7.59 346 PHE A N 1
ATOM 2392 C CA . PHE A 1 319 ? 10.514 25.531 -10.741 1.00 5.96 346 PHE A CA 1
ATOM 2393 C C . PHE A 1 319 ? 10.174 24.702 -11.993 1.00 7.48 346 PHE A C 1
ATOM 2394 O O . PHE A 1 319 ? 9.687 23.567 -11.881 1.00 8.15 346 PHE A O 1
ATOM 2402 N N . LYS A 1 320 ? 10.478 25.264 -13.169 1.00 7.44 347 LYS A N 1
ATOM 2403 C CA . LYS A 1 320 ? 10.176 24.637 -14.449 1.00 9.95 347 LYS A CA 1
ATOM 2404 C C . LYS A 1 320 ? 10.841 23.283 -14.565 1.00 9.65 347 LYS A C 1
ATOM 2405 O O . LYS A 1 320 ? 10.328 22.393 -15.237 1.00 11.48 347 LYS A O 1
ATOM 2411 N N . LEU A 1 321 ? 11.976 23.084 -13.884 1.00 7.77 348 LEU A N 1
ATOM 2412 C CA . LEU A 1 321 ? 12.649 21.799 -13.935 1.00 7.73 348 LEU A CA 1
ATOM 2413 C C . LEU A 1 321 ? 11.777 20.641 -13.431 1.00 6.96 348 LEU A C 1
ATOM 2414 O O . LEU A 1 321 ? 12.014 19.495 -13.768 1.00 11.99 348 LEU A O 1
ATOM 2419 N N . PHE A 1 322 ? 10.833 20.963 -12.526 1.00 7.50 349 PHE A N 1
ATOM 2420 C CA . PHE A 1 322 ? 9.968 19.970 -11.872 1.00 7.10 349 PHE A CA 1
ATOM 2421 C C . PHE A 1 322 ? 8.653 19.740 -12.610 1.00 8.61 349 PHE A C 1
ATOM 2422 O O . PHE A 1 322 ? 7.862 18.931 -12.192 1.00 8.58 349 PHE A O 1
ATOM 2430 N N . GLU A 1 323 ? 8.467 20.432 -13.715 1.00 8.97 350 GLU A N 1
ATOM 2431 C CA . GLU A 1 323 ? 7.289 20.305 -14.560 1.00 10.86 350 GLU A CA 1
ATOM 2432 C C . GLU A 1 323 ? 7.344 19.163 -15.563 1.00 15.00 350 GLU A C 1
ATOM 2433 O O . GLU A 1 323 ? 6.438 19.025 -16.362 1.00 15.73 350 GLU A O 1
ATOM 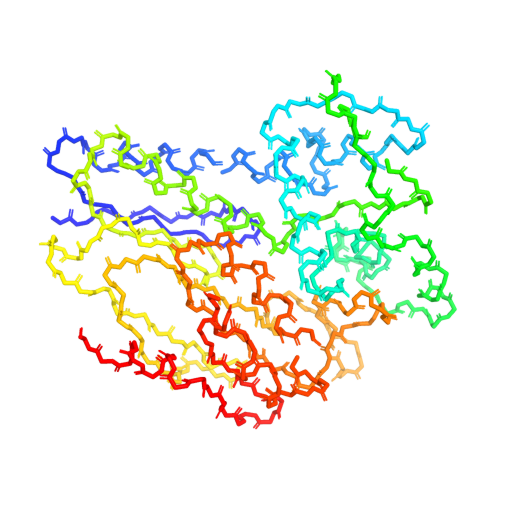2439 N N . ARG A 1 324 ? 8.358 18.333 -15.493 1.00 18.74 351 ARG A N 1
ATOM 2440 C CA . ARG A 1 324 ? 8.379 17.089 -16.277 1.00 25.37 351 ARG A CA 1
ATOM 2441 C C . ARG A 1 324 ? 8.907 15.965 -15.416 1.00 25.78 351 ARG A C 1
ATOM 2442 O O . ARG A 1 324 ? 9.707 16.222 -14.516 1.00 20.77 351 ARG A O 1
ATOM 2446 N N . GLU A 1 325 ? 8.490 14.728 -15.706 1.00 29.44 352 GLU A N 1
ATOM 2447 C CA . GLU A 1 325 ? 8.911 13.591 -14.888 1.00 36.90 352 GLU A CA 1
ATOM 2448 C C . GLU A 1 325 ? 10.438 13.423 -14.939 1.00 41.39 352 GLU A C 1
ATOM 2449 O O . GLU A 1 325 ? 11.069 13.069 -13.940 1.00 44.29 352 GLU A O 1
#

B-factor: mean 14.84, std 10.64, range [2.39, 63.44]

Sequence (304 aa):
QYYELRDFALGTSVRIVVSSQKINPRTIAEAILEDKRITYKFSFTDERSVVKKINDHPNEWVEVDEETYSLIKAACAFAELTDGAFDPTVGRLLELWGFTGNYENLRVPSREEIEEALKHTGYKNVLFDDKNRVVKNGVKIDLGGIAKGYALDRARQIALSFDENATGFVEAGGDVRIIGPKFGKYPWVIGVKDPRGDDVIDYIYLKSGAVATSGDYERYFVVDGVRYHHILDPSTGYPARGVWSVTIIAEDATTADALSTAGFVAGKDWRKVVLDFPNGAHLLIVLEGGAIERSETFKLFERE

Secondary structure (DSSP, 8-state):
--EEEEEEETTEEEEEEEE-SSS-HHHHHHHHHH--HHHHHT-SS-TT-HHHHHHTS-SS-----HHHHHHHHHHHHHHHHTTTSS-TTTHHHHHHHTTTS-GGG-----HHHHHHHHTT--GGG----S------TT-----TTTHHHHHHHHHHHHHHHH-TT-EEEEEETTEEEEEE-BTTTBPEEEEEEPTTSSSEEEEEEESSSEEEEEETTSSEEEETTEEEES-B-TTTSSB--SEEEEEEEESSHHHHHHHHHHHH--TTTHHHHHHHTT---EEEEEETTS-EEE-HHHHTTS--

InterPro domains:
  IPR003374 ApbE-like superfamily [G3DSA:3.10.520.10] (53-320)
  IPR003374 ApbE-like superfamily [SSF143631] (45-344)
  IPR024932 Flavin transferase ApbE [PF02424] (53-322)
  IPR024932 Flavin transferase ApbE [PIRSF006268] (29-331)
  IPR024932 Flavin transferase ApbE [PTHR30040] (31-350)

Solvent-accessible surface area: 14183 Å² total